Protein AF-A0A964Q368-F1 (afdb_monomer_lite)

Radius of gyration: 20.7 Å; chains: 1; bounding box: 58×36×58 Å

Secondary structure (DSSP, 8-state):
---BTTTBEEEEEEEE---SHHHHS-GGG-SSSS--HHIIIIIGGGSEEEEEEEEEEETTTTEEEEEEEEE-S-TT------S---EEEEEEEEEEEEETTTTEEEEEEEEEEEEPPPEEEEEETTEEEEEEEE--EE--S---SSTTTS--SEEPPPEE-SS-EEEEEEEEEEEETTEEEEEEEEEEEEEEEEES--TTS--BTTPPPEEEEEEEEEEEEEEEEEE----PPP-----

Structure (mmCIF, N/CA/C/O backbone):
data_AF-A0A964Q368-F1
#
_entry.id   AF-A0A964Q368-F1
#
loop_
_atom_site.group_PDB
_atom_site.id
_atom_site.type_symbol
_atom_site.label_atom_id
_atom_site.label_alt_id
_atom_site.label_comp_id
_atom_site.label_asym_id
_atom_site.label_entity_id
_atom_site.label_seq_id
_atom_site.pdbx_PDB_ins_code
_atom_site.Cartn_x
_atom_site.Cartn_y
_atom_site.Cartn_z
_atom_site.occupancy
_atom_site.B_iso_or_equiv
_atom_site.auth_seq_id
_atom_site.auth_comp_id
_atom_site.auth_asym_id
_atom_site.auth_atom_id
_atom_site.pdbx_PDB_model_num
ATOM 1 N N . MET A 1 1 ? -22.019 5.014 -3.614 1.00 69.06 1 MET A N 1
ATOM 2 C CA . MET A 1 1 ? -23.248 4.323 -3.165 1.00 69.06 1 MET A CA 1
ATOM 3 C C . MET A 1 1 ? -23.033 3.802 -1.749 1.00 69.06 1 MET A C 1
ATOM 5 O O . MET A 1 1 ? -21.904 3.440 -1.432 1.00 69.06 1 MET A O 1
ATOM 9 N N . ARG A 1 2 ? -24.053 3.830 -0.888 1.00 68.06 2 ARG A N 1
ATOM 10 C CA . ARG A 1 2 ? -23.999 3.310 0.492 1.00 68.06 2 ARG A CA 1
ATOM 11 C C . ARG A 1 2 ? -25.035 2.190 0.649 1.00 68.06 2 ARG A C 1
ATOM 13 O O . ARG A 1 2 ? -25.939 2.110 -0.179 1.00 68.06 2 ARG A O 1
ATOM 20 N N . ASP A 1 3 ? -24.850 1.353 1.665 1.00 77.50 3 ASP A N 1
ATOM 21 C CA . ASP A 1 3 ? -25.776 0.296 2.096 1.00 77.50 3 ASP A CA 1
ATOM 22 C C . ASP A 1 3 ? -26.074 -0.783 1.042 1.00 77.50 3 ASP A C 1
ATOM 24 O O . ASP A 1 3 ? -27.174 -1.328 0.960 1.00 77.50 3 ASP A O 1
ATOM 28 N N . LEU A 1 4 ? -25.071 -1.124 0.227 1.00 71.44 4 LEU A N 1
ATOM 29 C CA . LEU A 1 4 ? -25.158 -2.272 -0.668 1.00 71.44 4 LEU A CA 1
ATOM 30 C C . LEU A 1 4 ? -25.064 -3.573 0.140 1.00 71.44 4 LEU A C 1
ATOM 32 O O . LEU A 1 4 ? -24.137 -3.714 0.948 1.00 71.44 4 LEU A O 1
ATOM 36 N N . PRO A 1 5 ? -25.943 -4.560 -0.108 1.00 64.44 5 PRO A N 1
ATOM 37 C CA . PRO A 1 5 ? -25.801 -5.865 0.515 1.00 64.44 5 PRO A CA 1
ATOM 38 C C . PRO A 1 5 ? -24.423 -6.433 0.148 1.00 64.44 5 PRO A C 1
ATOM 40 O O . PRO A 1 5 ? -24.014 -6.402 -1.011 1.00 64.44 5 PRO A O 1
ATOM 43 N N . VAL A 1 6 ? -23.684 -6.907 1.155 1.00 72.62 6 VAL A N 1
ATOM 44 C CA . VAL A 1 6 ? -22.320 -7.473 1.056 1.00 72.62 6 VAL A CA 1
ATOM 45 C C . VAL A 1 6 ? -21.196 -6.472 0.738 1.00 72.62 6 VAL A C 1
ATOM 47 O O . VAL A 1 6 ? -20.122 -6.590 1.327 1.00 72.62 6 VAL A O 1
ATOM 50 N N . LEU A 1 7 ? -21.406 -5.480 -0.130 1.00 78.12 7 LEU A N 1
ATOM 51 C CA . LEU A 1 7 ? -20.362 -4.514 -0.514 1.00 78.12 7 LEU A CA 1
ATOM 52 C C . LEU A 1 7 ? -20.295 -3.275 0.390 1.00 78.12 7 LEU A C 1
ATOM 54 O O . LEU A 1 7 ? -19.285 -2.571 0.367 1.00 78.12 7 LEU A O 1
ATOM 58 N N . GLY A 1 8 ? -21.341 -3.007 1.178 1.00 86.94 8 GLY A N 1
ATOM 59 C CA . GLY A 1 8 ? -21.416 -1.868 2.088 1.00 86.94 8 GLY A CA 1
ATOM 60 C C . GLY A 1 8 ? -21.374 -0.539 1.335 1.00 86.94 8 GLY A C 1
ATOM 61 O O . GLY A 1 8 ? -22.363 -0.098 0.747 1.00 86.94 8 GLY A O 1
ATOM 62 N N . VAL A 1 9 ? -20.215 0.115 1.344 1.00 91.50 9 VAL A N 1
ATOM 63 C CA . VAL A 1 9 ? -19.984 1.416 0.712 1.00 91.50 9 VAL A CA 1
ATOM 64 C C . VAL A 1 9 ? -19.107 1.253 -0.520 1.00 91.50 9 VAL A C 1
ATOM 66 O O . VAL A 1 9 ? -17.951 0.858 -0.412 1.00 91.50 9 VAL A O 1
ATOM 69 N N . VAL A 1 10 ? -19.625 1.662 -1.678 1.00 92.25 10 VAL A N 1
ATOM 70 C CA . VAL A 1 10 ? -18.867 1.729 -2.934 1.00 92.25 10 VAL A CA 1
ATOM 71 C C . VAL A 1 10 ? -18.552 3.182 -3.282 1.00 92.25 10 VAL A C 1
ATOM 73 O O . VAL A 1 10 ? -19.440 4.045 -3.291 1.00 92.25 10 VAL A O 1
ATOM 76 N N . ARG A 1 11 ? -17.284 3.456 -3.585 1.00 91.81 11 ARG A N 1
ATOM 77 C CA . ARG A 1 11 ? -16.749 4.761 -3.993 1.00 91.81 11 ARG A CA 1
ATOM 78 C C . ARG A 1 11 ? -16.101 4.626 -5.365 1.00 91.81 11 ARG A C 1
ATOM 80 O O . ARG A 1 11 ? -15.481 3.610 -5.645 1.00 91.81 11 ARG A O 1
ATOM 87 N N . ALA A 1 12 ? -16.241 5.647 -6.200 1.00 92.31 12 ALA A N 1
ATOM 88 C CA . ALA A 1 12 ? -15.620 5.715 -7.518 1.00 92.31 12 ALA A CA 1
ATOM 89 C C . ALA A 1 12 ? -15.108 7.138 -7.772 1.00 92.31 12 ALA A C 1
ATOM 91 O O . ALA A 1 12 ? -15.714 8.094 -7.283 1.00 92.31 12 ALA A O 1
ATOM 92 N N . GLY A 1 13 ? -14.012 7.273 -8.519 1.00 89.94 13 GLY A N 1
ATOM 93 C CA . GLY A 1 13 ? -13.375 8.556 -8.834 1.00 89.94 13 GLY A CA 1
ATOM 94 C C . GLY A 1 13 ? -11.910 8.603 -8.408 1.00 89.94 13 GLY A C 1
ATOM 95 O O . GLY A 1 13 ? -11.250 7.569 -8.359 1.00 89.94 13 GLY A O 1
ATOM 96 N N . HIS A 1 14 ? -11.414 9.795 -8.078 1.00 89.81 14 HIS A N 1
ATOM 97 C CA . HIS A 1 14 ? -10.073 9.977 -7.524 1.00 89.81 14 HIS A CA 1
ATOM 98 C C . HIS A 1 14 ? -10.112 9.780 -6.005 1.00 89.81 14 HIS A C 1
ATOM 100 O O . HIS A 1 14 ? -10.586 10.647 -5.267 1.00 89.81 14 HIS A O 1
ATOM 106 N N . LEU A 1 15 ? -9.683 8.610 -5.535 1.00 89.31 15 LEU A N 1
ATOM 107 C CA . LEU A 1 15 ? -9.751 8.227 -4.126 1.00 89.31 15 LEU A CA 1
ATOM 108 C C . LEU A 1 15 ? -8.391 7.795 -3.590 1.00 89.31 15 LEU A C 1
ATOM 110 O O . LEU A 1 15 ? -7.497 7.369 -4.310 1.00 89.31 15 LEU A O 1
ATOM 114 N N . LYS A 1 16 ? -8.271 7.909 -2.271 1.00 88.50 16 LYS A N 1
ATOM 115 C CA . LYS A 1 16 ? -7.132 7.415 -1.509 1.00 88.50 16 LYS A CA 1
ATOM 116 C C . LYS A 1 16 ? -7.139 5.884 -1.496 1.00 88.50 16 LYS A C 1
ATOM 118 O O . LYS A 1 16 ? -8.163 5.297 -1.135 1.00 88.50 16 LYS A O 1
ATOM 123 N N . GLU A 1 17 ? -6.020 5.252 -1.833 1.00 89.75 17 GLU A N 1
ATOM 124 C CA . GLU A 1 17 ? -5.849 3.800 -1.702 1.00 89.75 17 GLU A CA 1
ATOM 125 C C . GLU A 1 17 ? -5.653 3.455 -0.220 1.00 89.75 17 GLU A C 1
ATOM 127 O O . GLU A 1 17 ? -4.615 3.738 0.363 1.00 89.75 17 GLU A O 1
ATOM 132 N N . LEU A 1 18 ? -6.661 2.900 0.456 1.00 86.38 18 LEU A N 1
ATOM 133 C CA . LEU A 1 18 ? -6.607 2.672 1.911 1.00 86.38 18 LEU A CA 1
ATOM 134 C C . LEU A 1 18 ? -5.883 1.358 2.264 1.00 86.38 18 LEU A C 1
ATOM 136 O O . LEU A 1 18 ? -6.428 0.516 2.985 1.00 86.38 18 LEU A O 1
ATOM 140 N N . PHE A 1 19 ? -4.674 1.184 1.732 1.00 86.56 19 PHE A N 1
ATOM 141 C CA . PHE A 1 19 ? -3.898 -0.053 1.790 1.00 86.56 19 PHE A CA 1
ATOM 142 C C . PHE A 1 19 ? -3.218 -0.284 3.149 1.00 86.56 19 PHE A C 1
ATOM 144 O O . PHE A 1 19 ? -3.247 -1.399 3.676 1.00 86.56 19 PHE A O 1
ATOM 151 N N . THR A 1 20 ? -2.651 0.763 3.748 1.00 87.94 20 THR A N 1
ATOM 152 C CA . THR A 1 20 ? -2.005 0.704 5.070 1.00 87.94 20 THR A CA 1
ATOM 153 C C . THR A 1 20 ? -2.829 1.378 6.157 1.00 87.94 20 THR A C 1
ATOM 155 O O . THR A 1 20 ? -3.740 2.167 5.889 1.00 87.94 20 THR A O 1
ATOM 158 N N . PHE A 1 21 ? -2.502 1.110 7.421 1.00 87.81 21 PHE A N 1
ATOM 159 C CA . PHE A 1 21 ? -3.058 1.869 8.538 1.00 87.81 21 PHE A CA 1
ATOM 160 C C . PHE A 1 21 ? -2.641 3.342 8.467 1.00 87.81 21 PHE A C 1
ATOM 162 O O . PHE A 1 21 ? -3.477 4.236 8.638 1.00 87.81 21 PHE A O 1
ATOM 169 N N . SER A 1 22 ? -1.366 3.607 8.167 1.00 85.62 22 SER A N 1
ATOM 170 C CA . SER A 1 22 ? -0.846 4.976 8.078 1.00 85.62 22 SER A CA 1
ATOM 171 C C . SER A 1 22 ? -1.495 5.796 6.954 1.00 85.62 22 SER A C 1
ATOM 173 O O . SER A 1 22 ? -1.785 6.979 7.145 1.00 85.62 22 SER A O 1
ATOM 175 N N . ASN A 1 23 ? -1.805 5.179 5.812 1.00 87.38 23 ASN A N 1
ATOM 176 C CA . ASN A 1 23 ? -2.528 5.826 4.722 1.00 87.38 23 ASN A CA 1
ATOM 177 C C . ASN A 1 23 ? -4.043 5.818 4.939 1.00 87.38 23 ASN A C 1
ATOM 179 O O . ASN A 1 23 ? -4.724 6.718 4.467 1.00 87.38 23 ASN A O 1
ATOM 183 N N . ALA A 1 24 ? -4.612 4.882 5.693 1.00 87.62 24 ALA A N 1
ATOM 184 C CA . ALA A 1 24 ? -6.033 4.947 6.024 1.00 87.62 24 ALA A CA 1
ATOM 185 C C . ALA A 1 24 ? -6.369 6.017 7.069 1.00 87.62 24 ALA A C 1
ATOM 187 O O . ALA A 1 24 ? -7.484 6.536 7.078 1.00 87.62 24 ALA A O 1
ATOM 188 N N . THR A 1 25 ? -5.400 6.374 7.909 1.00 87.19 25 THR A N 1
ATOM 189 C CA . THR A 1 25 ? -5.544 7.437 8.906 1.00 87.19 25 THR A CA 1
ATOM 190 C C . THR A 1 25 ? -5.661 8.803 8.223 1.00 87.19 25 THR A C 1
ATOM 192 O O . THR A 1 25 ? -5.057 9.059 7.170 1.00 87.19 25 THR A O 1
ATOM 195 N N . ASP A 1 26 ? -6.471 9.694 8.801 1.00 84.19 26 ASP A N 1
ATOM 196 C CA . ASP A 1 26 ? -6.542 11.077 8.338 1.00 84.19 26 ASP A CA 1
ATOM 197 C C . ASP A 1 26 ? -5.179 11.747 8.559 1.00 84.19 26 ASP A C 1
ATOM 199 O O . ASP A 1 26 ? -4.554 11.609 9.609 1.00 84.19 26 ASP A O 1
ATOM 203 N N . SER A 1 27 ? -4.714 12.501 7.566 1.00 83.50 27 SER A N 1
ATOM 204 C CA . SER A 1 27 ? -3.462 13.249 7.669 1.00 83.50 27 SER A CA 1
ATOM 205 C C . SER A 1 27 ? -3.497 14.277 8.807 1.00 83.50 27 SER A C 1
ATOM 207 O O . SER A 1 27 ? -2.444 14.664 9.298 1.00 83.50 27 SER A O 1
ATOM 209 N N . ARG A 1 28 ? -4.690 14.698 9.255 1.00 85.50 28 ARG A N 1
ATOM 210 C CA . ARG A 1 28 ? -4.864 15.598 10.408 1.00 85.50 28 ARG A CA 1
ATOM 211 C C . ARG A 1 28 ? -4.736 14.914 11.770 1.00 85.50 28 ARG A C 1
ATOM 213 O O . ARG A 1 28 ? -4.589 15.608 12.769 1.00 85.50 28 ARG A O 1
ATOM 220 N N . SER A 1 29 ? -4.828 13.586 11.822 1.00 86.06 29 SER A N 1
ATOM 221 C CA . SER A 1 29 ? -4.835 12.809 13.069 1.00 86.06 29 SER A CA 1
ATOM 222 C C . SER A 1 29 ? -3.615 11.898 13.202 1.00 86.06 29 SER A C 1
ATOM 224 O O . SER A 1 29 ? -3.651 10.920 13.948 1.00 86.06 29 SER A O 1
ATOM 226 N N . LEU A 1 30 ? -2.550 12.167 12.446 1.00 85.19 30 LEU A N 1
ATOM 227 C CA . LEU A 1 30 ? -1.298 11.437 12.592 1.00 85.19 30 LEU A CA 1
ATOM 228 C C . LEU A 1 30 ? -0.604 11.862 13.897 1.00 85.19 30 LEU A C 1
ATOM 230 O O . LEU A 1 30 ? -0.536 13.055 14.187 1.00 85.19 30 LEU A O 1
ATOM 234 N N . PRO A 1 31 ? -0.057 10.912 14.679 1.00 83.31 31 PRO A N 1
ATOM 235 C CA . PRO A 1 31 ? 0.680 11.237 15.902 1.00 83.31 31 PRO A CA 1
ATOM 236 C C . PRO A 1 31 ? 2.045 11.886 15.623 1.00 83.31 31 PRO A C 1
ATOM 238 O O . PRO A 1 31 ? 2.642 12.479 16.516 1.00 83.31 31 PRO A O 1
ATOM 241 N N . PHE A 1 32 ? 2.541 11.773 14.390 1.00 85.19 32 PHE A N 1
ATOM 242 C CA . PHE A 1 32 ? 3.796 12.358 13.934 1.00 85.19 32 PHE A CA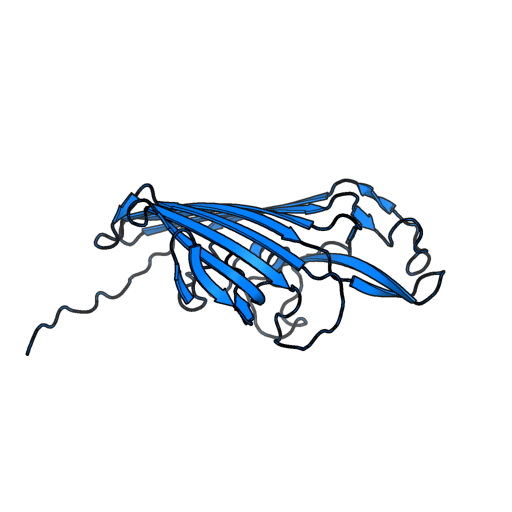 1
ATOM 243 C C . PHE A 1 32 ? 3.527 13.407 12.853 1.00 85.19 32 PHE A C 1
ATOM 245 O O . PHE A 1 32 ? 2.531 13.322 12.135 1.00 85.19 32 PHE A O 1
ATOM 252 N N . PHE A 1 33 ? 4.450 14.360 12.702 1.00 87.38 33 PHE A N 1
ATOM 253 C CA . PHE A 1 33 ? 4.369 15.408 11.676 1.00 87.38 33 PHE A CA 1
ATOM 254 C C . PHE A 1 33 ? 4.417 14.866 10.241 1.00 87.38 33 PHE A C 1
ATOM 256 O O . PHE A 1 33 ? 3.911 15.511 9.330 1.00 87.38 33 PHE A O 1
ATOM 263 N N . GLU A 1 34 ? 4.992 13.680 10.042 1.00 85.38 34 GLU A N 1
ATOM 264 C CA . GLU A 1 34 ? 5.080 13.013 8.747 1.00 85.38 34 GLU A CA 1
ATOM 265 C C . GLU A 1 34 ? 4.640 11.555 8.842 1.00 85.38 34 GLU A C 1
ATOM 267 O O . GLU A 1 34 ? 4.712 10.913 9.894 1.00 85.38 34 GLU A O 1
ATOM 272 N N . ARG A 1 35 ? 4.207 11.013 7.703 1.00 86.62 35 ARG A N 1
ATOM 273 C CA . ARG A 1 35 ? 3.949 9.577 7.568 1.00 86.62 35 ARG A CA 1
ATOM 274 C C . ARG A 1 35 ? 5.249 8.778 7.653 1.00 86.62 35 ARG A C 1
ATOM 276 O O . ARG A 1 35 ? 6.313 9.297 7.323 1.00 86.62 35 ARG A O 1
ATOM 283 N N . PRO A 1 36 ? 5.184 7.508 8.082 1.00 86.81 36 PRO A N 1
ATOM 284 C CA . PRO A 1 36 ? 6.379 6.705 8.304 1.00 86.81 36 PRO A CA 1
ATOM 285 C C . PRO A 1 36 ? 7.195 6.480 7.029 1.00 86.81 36 PRO A C 1
ATOM 287 O O . PRO A 1 36 ? 6.654 6.426 5.934 1.00 86.81 36 PRO A O 1
ATOM 290 N N . LEU A 1 37 ? 8.494 6.216 7.184 1.00 86.44 37 LEU A N 1
ATOM 291 C CA . LEU A 1 37 ? 9.438 5.952 6.083 1.00 86.44 37 LEU A CA 1
ATOM 292 C C . LEU A 1 37 ? 8.973 4.856 5.102 1.00 86.44 37 LEU A C 1
ATOM 294 O O . LEU A 1 37 ? 9.343 4.850 3.931 1.00 86.44 37 LEU A O 1
ATOM 298 N N . ILE A 1 38 ? 8.164 3.908 5.581 1.00 84.62 38 ILE A N 1
ATOM 299 C CA . ILE A 1 38 ? 7.618 2.828 4.756 1.00 84.62 38 ILE A CA 1
ATOM 300 C C . ILE A 1 38 ? 6.573 3.315 3.748 1.00 84.62 38 ILE A C 1
ATOM 302 O O . ILE A 1 38 ? 6.481 2.761 2.656 1.00 84.62 38 ILE A O 1
ATOM 306 N N . PHE A 1 39 ? 5.847 4.381 4.097 1.00 85.62 39 PHE A N 1
ATOM 307 C CA . PHE A 1 39 ? 4.906 5.049 3.210 1.00 85.62 39 PHE A CA 1
ATOM 308 C C . PHE A 1 39 ? 5.650 5.595 1.992 1.00 85.62 39 PHE A C 1
ATOM 310 O O . PHE A 1 39 ? 5.285 5.283 0.868 1.00 85.62 39 PHE A O 1
ATOM 317 N N . ASP A 1 40 ? 6.755 6.313 2.206 1.00 85.06 40 ASP A N 1
ATOM 318 C CA . ASP A 1 40 ? 7.598 6.832 1.122 1.00 85.06 40 ASP A CA 1
ATOM 319 C C . ASP A 1 40 ? 8.117 5.741 0.187 1.00 85.06 40 ASP A C 1
ATOM 321 O O . ASP A 1 40 ? 8.100 5.913 -1.029 1.00 85.06 40 ASP A O 1
ATOM 325 N N . ALA A 1 41 ? 8.568 4.626 0.761 1.00 85.06 41 ALA A N 1
ATOM 326 C CA . ALA A 1 41 ? 9.203 3.572 -0.012 1.00 85.06 41 ALA A CA 1
ATOM 327 C C . ALA A 1 41 ? 8.230 2.812 -0.910 1.00 85.06 41 ALA A C 1
ATOM 329 O O . ALA A 1 41 ? 8.632 2.411 -1.997 1.00 85.06 41 ALA A O 1
ATOM 330 N N . ILE A 1 42 ? 6.998 2.571 -0.456 1.00 84.75 42 ILE A N 1
ATOM 331 C CA . ILE A 1 42 ? 6.104 1.590 -1.089 1.00 84.75 42 ILE A CA 1
ATOM 332 C C . ILE A 1 42 ? 4.767 2.198 -1.535 1.00 84.75 42 ILE A C 1
ATOM 334 O O . ILE A 1 42 ? 4.195 1.722 -2.507 1.00 84.75 42 ILE A O 1
ATOM 338 N N . GLU A 1 43 ? 4.258 3.231 -0.862 1.00 81.62 43 GLU A N 1
ATOM 339 C CA . GLU A 1 43 ? 2.854 3.653 -0.999 1.00 81.62 43 GLU A CA 1
ATOM 340 C C . GLU A 1 43 ? 2.674 5.098 -1.486 1.00 81.62 43 GLU A C 1
ATOM 342 O O . GLU A 1 43 ? 1.655 5.430 -2.084 1.00 81.62 43 GLU A O 1
ATOM 347 N N . ASP A 1 44 ? 3.650 5.980 -1.262 1.00 80.12 44 ASP A N 1
ATOM 348 C CA . ASP A 1 44 ? 3.517 7.419 -1.507 1.00 80.12 44 ASP A CA 1
ATOM 349 C C . ASP A 1 44 ? 3.139 7.716 -2.966 1.00 80.12 44 ASP A C 1
ATOM 351 O O . ASP A 1 44 ? 2.249 8.537 -3.212 1.00 80.12 44 ASP A O 1
ATOM 355 N N . ALA A 1 45 ? 3.745 7.006 -3.925 1.00 74.75 45 ALA A N 1
ATOM 356 C CA . ALA A 1 45 ? 3.471 7.145 -5.357 1.00 74.75 45 ALA A CA 1
ATOM 357 C C . ALA A 1 45 ? 1.991 6.920 -5.723 1.00 74.75 45 ALA A C 1
ATOM 359 O O . ALA A 1 45 ? 1.468 7.632 -6.580 1.00 74.75 45 ALA A O 1
ATOM 360 N N . ASP A 1 46 ? 1.311 6.026 -5.007 1.00 76.38 46 ASP A N 1
ATOM 361 C CA . ASP A 1 46 ? -0.044 5.557 -5.315 1.00 76.38 46 ASP A CA 1
ATOM 362 C C . ASP A 1 46 ? -1.055 5.901 -4.212 1.00 76.38 46 ASP A C 1
ATOM 364 O O . ASP A 1 46 ? -2.159 5.373 -4.143 1.00 76.38 46 ASP A O 1
ATOM 368 N N . SER A 1 47 ? -0.699 6.833 -3.329 1.00 79.94 47 SER A N 1
ATOM 369 C CA . SER A 1 47 ? -1.558 7.223 -2.208 1.00 79.94 47 SER A CA 1
ATOM 370 C C . SER A 1 47 ? -2.939 7.737 -2.632 1.00 79.94 47 SER A C 1
ATOM 372 O O . SER A 1 47 ? -3.887 7.619 -1.854 1.00 79.94 47 SER A O 1
ATOM 374 N N . PHE A 1 48 ? -3.059 8.272 -3.851 1.00 85.12 48 PHE A N 1
ATOM 375 C CA . PHE A 1 48 ? -4.315 8.664 -4.482 1.00 85.12 48 PHE A CA 1
ATOM 376 C C . PHE A 1 48 ? -4.351 8.191 -5.930 1.00 85.12 48 PHE A C 1
ATOM 378 O O . PHE A 1 48 ? -3.475 8.544 -6.723 1.00 85.12 48 PHE A O 1
ATOM 385 N N . SER A 1 49 ? -5.408 7.462 -6.271 1.00 88.38 49 SER A N 1
ATOM 386 C CA . SER A 1 49 ? -5.582 6.872 -7.588 1.00 88.38 49 SER A CA 1
ATOM 387 C C . SER A 1 49 ? -7.024 6.961 -8.068 1.00 88.38 49 SER A C 1
ATOM 389 O O . SER A 1 49 ? -7.982 6.959 -7.290 1.00 88.38 49 SER A O 1
ATOM 391 N N . ASN A 1 50 ? -7.191 7.032 -9.384 1.00 89.75 50 ASN A N 1
ATOM 392 C CA . ASN A 1 50 ? -8.495 6.919 -10.017 1.00 89.75 50 ASN A CA 1
ATOM 393 C C . ASN A 1 50 ? -8.946 5.463 -9.993 1.00 89.75 50 ASN A C 1
ATOM 395 O O . ASN A 1 50 ? -8.266 4.602 -10.539 1.00 89.75 50 ASN A O 1
ATOM 399 N N . GLY A 1 51 ? -10.088 5.166 -9.390 1.00 90.31 51 GLY A N 1
ATOM 400 C CA . GLY A 1 51 ? -10.531 3.786 -9.270 1.00 90.31 51 GLY A CA 1
ATOM 401 C C . GLY A 1 51 ? -11.916 3.632 -8.684 1.00 90.31 51 GLY A C 1
ATOM 402 O O . GLY A 1 51 ? -12.688 4.588 -8.577 1.00 90.31 51 GLY A O 1
ATOM 403 N N . ILE A 1 52 ? -12.215 2.393 -8.314 1.00 92.69 52 ILE A N 1
ATOM 404 C CA . ILE A 1 52 ? -13.433 1.998 -7.620 1.00 92.69 52 ILE A CA 1
ATOM 405 C C . ILE A 1 52 ? -13.015 1.197 -6.394 1.00 92.69 52 ILE A C 1
ATOM 407 O O . ILE A 1 52 ? -12.204 0.278 -6.495 1.00 92.69 52 ILE A O 1
ATOM 411 N N . SER A 1 53 ? -13.581 1.525 -5.239 1.00 94.12 53 SER A N 1
ATOM 412 C CA . SER A 1 53 ? -13.379 0.766 -4.011 1.00 94.12 53 SER A CA 1
ATOM 413 C C . SER A 1 53 ? -14.696 0.420 -3.342 1.00 94.12 53 SER A C 1
ATOM 415 O O . SER A 1 53 ? -15.671 1.167 -3.418 1.00 94.12 53 SER A O 1
ATOM 417 N N . ALA A 1 54 ? -14.715 -0.737 -2.695 1.00 94.38 54 ALA A N 1
ATOM 418 C CA . ALA A 1 54 ? -15.797 -1.223 -1.864 1.00 94.38 54 ALA A CA 1
ATOM 419 C C . ALA A 1 54 ? -15.269 -1.421 -0.443 1.00 94.38 54 ALA A C 1
ATOM 421 O O . ALA A 1 54 ? -14.146 -1.883 -0.235 1.00 94.38 54 ALA A O 1
ATOM 422 N N . THR A 1 55 ? -16.063 -1.053 0.553 1.00 93.50 55 THR A N 1
ATOM 423 C CA . THR A 1 55 ? -15.722 -1.254 1.959 1.00 93.50 55 THR A CA 1
ATOM 424 C C . THR A 1 55 ? -16.952 -1.693 2.716 1.00 93.50 55 THR A C 1
ATOM 426 O O . THR A 1 55 ? -17.986 -1.029 2.642 1.00 93.50 55 THR A O 1
ATOM 429 N N . ASN A 1 56 ? -16.824 -2.758 3.498 1.00 93.50 56 ASN A N 1
ATOM 430 C CA . ASN A 1 56 ? -17.901 -3.226 4.351 1.00 93.50 56 ASN A CA 1
ATOM 431 C C . ASN A 1 56 ? -17.412 -3.543 5.766 1.00 93.50 56 ASN A C 1
ATOM 433 O O . ASN A 1 56 ? -16.223 -3.770 6.003 1.00 93.50 56 ASN A O 1
ATOM 437 N N . GLN A 1 57 ? -18.351 -3.525 6.705 1.00 92.06 57 GLN A N 1
ATOM 438 C CA . GLN A 1 57 ? -18.151 -3.886 8.098 1.00 92.06 57 GLN A CA 1
ATOM 439 C C . GLN A 1 57 ? -19.058 -5.070 8.439 1.00 92.06 57 GLN A C 1
ATOM 441 O O . GLN A 1 57 ? -20.217 -5.116 8.038 1.00 92.06 57 GLN A O 1
ATOM 446 N N . PHE A 1 58 ? -18.515 -6.038 9.167 1.00 90.75 58 PHE A N 1
ATOM 447 C CA . PHE A 1 58 ? -19.195 -7.261 9.575 1.00 90.75 58 PHE A CA 1
ATOM 448 C C . PHE A 1 58 ? -19.031 -7.472 11.083 1.00 90.75 58 PHE A C 1
ATOM 450 O O . PHE A 1 58 ? -18.115 -6.917 11.698 1.00 90.75 58 PHE A O 1
ATOM 457 N N . PHE A 1 59 ? -19.894 -8.317 11.656 1.00 91.25 59 PHE A N 1
ATOM 458 C CA . PHE A 1 59 ? -19.849 -8.726 13.066 1.00 91.25 59 PHE A CA 1
ATOM 459 C C . PHE A 1 59 ? -19.845 -7.531 14.030 1.00 91.25 59 PHE A C 1
ATOM 461 O O . PHE A 1 59 ? -18.923 -7.386 14.830 1.00 91.25 59 PHE A O 1
ATOM 468 N N . ASP A 1 60 ? -20.832 -6.641 13.905 1.00 88.06 60 ASP A N 1
ATOM 469 C CA . ASP A 1 60 ? -20.956 -5.434 14.735 1.00 88.06 60 ASP A CA 1
ATOM 470 C C . ASP A 1 60 ? -19.678 -4.580 14.731 1.00 88.06 60 ASP A C 1
ATOM 472 O O . ASP A 1 60 ? -19.122 -4.217 15.767 1.00 88.06 60 ASP A O 1
ATOM 476 N N . ASN A 1 61 ? -19.184 -4.288 13.525 1.00 87.75 61 ASN A N 1
ATOM 477 C CA . ASN A 1 61 ? -17.989 -3.478 13.260 1.00 87.75 61 ASN A CA 1
ATOM 478 C C . ASN A 1 61 ? -16.668 -4.092 13.748 1.00 87.75 61 ASN A C 1
ATOM 480 O O . ASN A 1 61 ? -15.638 -3.416 13.766 1.00 87.75 61 ASN A O 1
ATOM 484 N N . ARG A 1 62 ? -16.657 -5.384 14.095 1.00 92.94 62 ARG A N 1
ATOM 485 C CA . ARG A 1 62 ? -15.429 -6.085 14.492 1.00 92.94 62 ARG A CA 1
ATOM 486 C C . ARG A 1 62 ? -14.566 -6.496 13.316 1.00 92.94 62 ARG A C 1
ATOM 488 O O . ARG A 1 62 ? -13.377 -6.719 13.503 1.00 92.94 62 ARG A O 1
ATOM 495 N N . LEU A 1 63 ? -15.125 -6.607 12.118 1.00 94.12 63 LEU A N 1
ATOM 496 C CA . LEU A 1 63 ? -14.359 -6.916 10.918 1.00 94.12 63 LEU A CA 1
ATOM 497 C C . LEU A 1 63 ? -14.625 -5.864 9.850 1.00 94.12 63 LEU A C 1
ATOM 499 O O . LEU A 1 63 ? -15.769 -5.634 9.480 1.00 94.12 63 LEU A O 1
ATOM 503 N N . ASN A 1 64 ? -13.571 -5.252 9.331 1.00 94.00 64 ASN A N 1
ATOM 504 C CA . ASN A 1 64 ? -13.629 -4.353 8.190 1.00 94.00 64 ASN A CA 1
ATOM 505 C C . ASN A 1 64 ? -12.929 -5.011 7.003 1.00 94.00 64 ASN A C 1
ATOM 507 O O . ASN A 1 64 ? -11.808 -5.499 7.143 1.00 94.00 64 ASN A O 1
ATOM 511 N N . LEU A 1 65 ? -13.590 -5.015 5.851 1.00 94.38 65 LEU A N 1
ATOM 512 C CA . LEU A 1 65 ? -13.018 -5.462 4.590 1.00 94.38 65 LEU A CA 1
ATOM 513 C C . LEU A 1 65 ? -13.040 -4.307 3.600 1.00 94.38 65 LEU A C 1
ATOM 515 O O . LEU A 1 65 ? -14.059 -3.634 3.445 1.00 94.38 65 LEU A O 1
ATOM 519 N N . LEU A 1 66 ? -11.936 -4.136 2.889 1.00 94.44 66 LEU A N 1
ATOM 520 C CA . LEU A 1 66 ? -11.791 -3.209 1.787 1.00 94.44 66 LEU A CA 1
ATOM 521 C C . LEU A 1 66 ? -11.232 -3.937 0.574 1.00 94.44 66 LEU A C 1
ATOM 523 O O . LEU A 1 66 ? -10.250 -4.669 0.679 1.00 94.44 66 LEU A O 1
ATOM 527 N N . LEU A 1 67 ? -11.849 -3.684 -0.573 1.00 95.38 67 LEU A N 1
ATOM 528 C CA . LEU A 1 67 ? -11.391 -4.118 -1.885 1.00 95.38 67 LEU A CA 1
ATOM 529 C C . LEU A 1 67 ? -11.347 -2.897 -2.798 1.00 95.38 67 LEU A C 1
ATOM 531 O O . LEU A 1 67 ? -12.242 -2.051 -2.741 1.00 95.38 67 LEU A O 1
ATOM 535 N N . GLY A 1 68 ? -10.335 -2.790 -3.647 1.00 94.25 68 GLY A N 1
ATOM 536 C CA . GLY A 1 68 ? -10.224 -1.676 -4.577 1.00 94.25 68 GLY A CA 1
ATOM 537 C C . GLY A 1 68 ? -9.500 -2.047 -5.855 1.00 94.25 68 GLY A C 1
ATOM 538 O O . GLY A 1 68 ? -8.526 -2.790 -5.835 1.00 94.25 68 GLY A O 1
ATOM 539 N N . PHE A 1 69 ? -9.993 -1.510 -6.964 1.00 94.19 69 PHE A N 1
ATOM 540 C CA . PHE A 1 69 ? -9.353 -1.578 -8.268 1.00 94.19 69 PHE A CA 1
ATOM 541 C C . PHE A 1 69 ? -9.031 -0.162 -8.717 1.00 94.19 69 PHE A C 1
ATOM 543 O O . PHE A 1 69 ? -9.922 0.689 -8.810 1.00 94.19 69 PHE A O 1
ATOM 550 N N . TYR A 1 70 ? -7.759 0.084 -8.996 1.00 91.25 70 TYR A N 1
ATOM 551 C CA . TYR A 1 70 ? -7.232 1.419 -9.218 1.00 91.25 70 TYR A CA 1
ATOM 552 C C . TYR A 1 70 ? -6.400 1.490 -10.485 1.00 91.25 70 TYR A C 1
ATOM 554 O O . TYR A 1 70 ? -5.757 0.524 -10.890 1.00 91.25 70 TYR A O 1
ATOM 562 N N . ARG A 1 71 ? -6.389 2.680 -11.077 1.00 88.31 71 ARG A N 1
ATOM 563 C CA . ARG A 1 71 ? -5.418 3.123 -12.062 1.00 88.31 71 ARG A CA 1
ATOM 564 C C . ARG A 1 71 ? -4.368 3.987 -11.362 1.00 88.31 71 ARG A C 1
ATOM 566 O O . ARG A 1 71 ? -4.646 5.135 -10.993 1.00 88.31 71 ARG A O 1
ATOM 573 N N . THR A 1 72 ? -3.183 3.416 -11.179 1.00 79.19 72 THR A N 1
ATOM 574 C CA . THR A 1 72 ? -2.072 3.997 -10.412 1.00 79.19 72 THR A CA 1
ATOM 575 C C . THR A 1 72 ? -1.359 5.123 -11.165 1.00 79.19 72 THR A C 1
ATOM 577 O O . THR A 1 72 ? -1.593 5.352 -12.356 1.00 79.19 72 THR A O 1
ATOM 580 N N . GLY A 1 73 ? -0.510 5.884 -10.467 1.00 70.56 73 GLY A N 1
ATOM 581 C CA . GLY A 1 73 ? 0.218 7.014 -11.060 1.00 70.56 73 GLY A CA 1
ATOM 582 C C . GLY A 1 73 ? -0.652 8.224 -11.427 1.00 70.56 73 GLY A C 1
ATOM 583 O O . GLY A 1 73 ? -0.232 9.059 -12.221 1.00 70.56 73 GLY A O 1
ATOM 584 N N . THR A 1 74 ? -1.854 8.340 -10.853 1.00 57.56 74 THR A N 1
ATOM 585 C CA . THR A 1 74 ? -2.760 9.491 -11.048 1.00 57.56 74 THR A CA 1
ATOM 586 C C . THR A 1 74 ? -2.737 10.476 -9.873 1.00 57.56 74 THR A C 1
ATOM 588 O O . THR A 1 74 ? -3.571 11.376 -9.798 1.00 57.56 74 THR A O 1
ATOM 591 N N . ARG A 1 75 ? -1.751 10.351 -8.971 1.00 59.47 75 ARG A N 1
ATOM 592 C CA . ARG A 1 75 ? -1.635 11.092 -7.701 1.00 59.47 75 ARG A CA 1
ATOM 593 C C . ARG A 1 75 ? -1.778 12.612 -7.812 1.00 59.47 75 ARG A C 1
ATOM 595 O O . ARG A 1 75 ? -2.323 13.236 -6.911 1.00 59.47 75 ARG A O 1
ATOM 602 N N . THR A 1 76 ? -1.253 13.229 -8.867 1.00 57.19 76 THR A N 1
ATOM 603 C CA . THR A 1 76 ? -1.294 14.692 -9.053 1.00 57.19 76 THR A CA 1
ATOM 604 C C . THR A 1 76 ? -2.595 15.181 -9.693 1.00 57.19 76 THR A C 1
ATOM 606 O O . THR A 1 76 ? -2.708 16.362 -10.008 1.00 57.19 76 THR A O 1
ATOM 609 N N . GLY A 1 77 ? -3.566 14.292 -9.934 1.00 48.81 77 GLY A N 1
ATOM 610 C CA . GLY A 1 77 ? -4.761 14.604 -10.717 1.00 48.81 77 GLY A CA 1
ATOM 611 C C . GLY A 1 77 ? -4.462 14.887 -12.195 1.00 48.81 77 GLY A C 1
ATOM 612 O O . GLY A 1 77 ? -5.349 15.324 -12.923 1.00 48.81 77 GLY A O 1
ATOM 613 N N . ALA A 1 78 ? -3.223 14.655 -12.645 1.00 49.75 78 ALA A N 1
ATOM 614 C CA . ALA A 1 78 ? -2.832 14.818 -14.036 1.00 49.75 78 ALA A CA 1
ATOM 615 C C . ALA A 1 78 ? -3.446 13.705 -14.901 1.00 49.75 78 ALA A C 1
ATOM 617 O O . ALA A 1 78 ? -3.446 12.528 -14.529 1.00 49.75 78 ALA A O 1
ATOM 618 N N . PHE A 1 79 ? -3.965 14.088 -16.068 1.00 47.53 79 PHE A N 1
ATOM 619 C CA . PHE A 1 79 ? -4.465 13.154 -17.070 1.00 47.53 79 PHE A CA 1
ATOM 620 C C . PHE A 1 79 ? -3.284 12.480 -17.769 1.00 47.53 79 PHE A C 1
ATOM 622 O O . PHE A 1 79 ? -2.695 13.038 -18.689 1.00 47.53 79 PHE A O 1
ATOM 629 N N . ASP A 1 80 ? -2.945 11.275 -17.325 1.00 53.56 80 ASP A N 1
ATOM 630 C CA . ASP A 1 80 ? -2.060 10.378 -18.061 1.00 53.56 80 ASP A CA 1
ATOM 631 C C . ASP A 1 80 ? -2.913 9.410 -18.902 1.00 53.56 80 ASP A C 1
ATOM 633 O O . ASP A 1 80 ? -3.869 8.798 -18.412 1.00 53.56 80 ASP A O 1
ATOM 637 N N . VAL A 1 81 ? -2.602 9.282 -20.191 1.00 53.38 81 VAL A N 1
ATOM 638 C CA . VAL A 1 81 ? -3.276 8.377 -21.143 1.00 53.38 81 VAL A CA 1
ATOM 639 C C . VAL A 1 81 ? -2.472 7.094 -21.399 1.00 53.38 81 VAL A C 1
ATOM 641 O O . VAL A 1 81 ? -2.862 6.285 -22.235 1.00 53.38 81 VAL A O 1
ATOM 644 N N . GLY A 1 82 ? -1.396 6.857 -20.639 1.00 52.62 82 GLY A N 1
ATOM 645 C CA . GLY A 1 82 ? -0.589 5.640 -20.720 1.00 52.62 82 GLY A CA 1
ATOM 646 C C . GLY A 1 82 ? -1.324 4.362 -20.288 1.00 52.62 82 GLY A C 1
ATOM 647 O O . GLY A 1 82 ? -2.114 4.362 -19.336 1.00 52.62 82 GLY A O 1
ATOM 648 N N . ASN A 1 83 ? -1.042 3.265 -20.995 1.00 54.81 83 ASN A N 1
ATOM 649 C CA . ASN A 1 83 ? -1.536 1.920 -20.695 1.00 54.81 83 ASN A CA 1
ATOM 650 C C . ASN A 1 83 ? -0.646 1.242 -19.625 1.00 54.81 83 ASN A C 1
ATOM 652 O O . ASN A 1 83 ? 0.535 1.563 -19.517 1.00 54.81 83 ASN A O 1
ATOM 656 N N . GLY A 1 84 ? -1.188 0.298 -18.847 1.00 60.72 84 GLY A N 1
ATOM 657 C CA . GLY A 1 84 ? -0.374 -0.556 -17.961 1.00 60.72 84 GLY A CA 1
ATOM 658 C C . GLY A 1 84 ? -0.092 -0.036 -16.544 1.00 60.72 84 GLY A C 1
ATOM 659 O O . GLY A 1 84 ? 0.920 -0.410 -15.958 1.00 60.72 84 GLY A O 1
ATOM 660 N N . ARG A 1 85 ? -0.977 0.779 -15.957 1.00 79.75 85 ARG A N 1
ATOM 661 C CA . ARG A 1 85 ? -0.902 1.201 -14.542 1.00 79.75 85 ARG A CA 1
ATOM 662 C C . ARG A 1 85 ? -2.170 0.815 -13.794 1.00 79.75 85 ARG A C 1
ATOM 664 O O . ARG A 1 85 ? -3.116 1.595 -13.746 1.00 79.75 85 ARG A O 1
ATOM 671 N N . TYR A 1 86 ? -2.202 -0.395 -13.251 1.00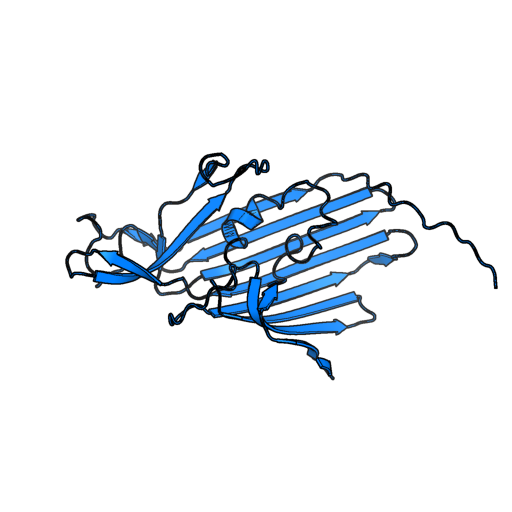 88.31 86 TYR A N 1
ATOM 672 C CA . TYR A 1 86 ? -3.342 -0.934 -12.522 1.00 88.31 86 TYR A CA 1
ATOM 673 C C . TYR A 1 86 ? -2.902 -1.531 -11.193 1.00 88.31 86 TYR A C 1
ATOM 675 O O . TYR A 1 86 ? -1.842 -2.149 -11.105 1.00 88.31 86 TYR A O 1
ATOM 683 N N . ALA A 1 87 ? -3.749 -1.386 -10.183 1.00 91.62 87 ALA A N 1
ATOM 684 C CA . ALA A 1 87 ? -3.598 -2.038 -8.895 1.00 91.62 87 ALA A CA 1
ATOM 685 C C . ALA A 1 87 ? -4.910 -2.696 -8.477 1.00 91.62 87 ALA A C 1
ATOM 687 O O . ALA A 1 87 ? -5.995 -2.142 -8.673 1.00 91.62 87 ALA A O 1
ATOM 688 N N . PHE A 1 88 ? -4.791 -3.875 -7.878 1.00 93.94 88 PHE A N 1
ATOM 689 C CA . PHE A 1 88 ? -5.852 -4.479 -7.091 1.00 93.94 88 PHE A CA 1
ATOM 690 C C . PHE A 1 88 ? -5.395 -4.555 -5.643 1.00 93.94 88 PHE A C 1
ATOM 692 O O . PHE A 1 88 ? -4.417 -5.239 -5.336 1.00 93.94 88 PHE A O 1
ATOM 699 N N . ASP A 1 89 ? -6.121 -3.865 -4.771 1.00 94.81 89 ASP A N 1
ATOM 700 C CA . ASP A 1 89 ? -5.844 -3.804 -3.347 1.00 94.81 89 ASP A CA 1
ATOM 701 C C . ASP A 1 89 ? -6.927 -4.520 -2.558 1.00 94.81 89 ASP A C 1
ATOM 703 O O . ASP A 1 89 ? -8.128 -4.379 -2.803 1.00 94.81 89 ASP A O 1
ATOM 707 N N . GLN A 1 90 ? -6.480 -5.208 -1.522 1.00 95.31 90 GLN A N 1
ATOM 708 C CA . GLN A 1 90 ? -7.326 -5.801 -0.509 1.00 95.31 90 GLN A CA 1
ATOM 709 C C . GLN A 1 90 ? -6.773 -5.476 0.873 1.00 95.31 90 GLN A C 1
ATOM 711 O O . GLN A 1 90 ? -5.563 -5.519 1.113 1.00 95.31 90 GLN A O 1
ATOM 716 N N . ARG A 1 91 ? -7.669 -5.177 1.807 1.00 94.75 91 ARG A N 1
ATOM 717 C CA . ARG A 1 91 ? -7.326 -4.971 3.209 1.00 94.75 91 ARG A CA 1
ATOM 718 C C . ARG A 1 91 ? -8.419 -5.522 4.098 1.00 94.75 91 ARG A C 1
ATOM 720 O O . ARG A 1 91 ? -9.600 -5.294 3.867 1.00 94.75 91 ARG A O 1
ATOM 727 N N . ILE A 1 92 ? -8.001 -6.208 5.147 1.00 95.50 92 ILE A N 1
ATOM 728 C CA . ILE A 1 92 ? -8.866 -6.708 6.202 1.00 95.50 92 ILE A CA 1
ATOM 729 C C . ILE A 1 92 ? -8.367 -6.165 7.537 1.00 95.50 92 ILE A C 1
ATOM 731 O O . ILE A 1 92 ? -7.162 -6.088 7.773 1.00 95.50 92 ILE A O 1
ATOM 735 N N . CYS A 1 93 ? -9.279 -5.734 8.399 1.00 95.81 93 CYS A N 1
ATOM 736 C CA . CYS A 1 93 ? -8.971 -5.287 9.752 1.00 95.81 93 CYS A CA 1
ATOM 737 C C . CYS A 1 93 ? -9.924 -5.951 10.736 1.00 95.81 93 CYS A C 1
ATOM 739 O O . CYS A 1 93 ? -11.137 -5.883 10.561 1.00 95.81 93 CYS A O 1
ATOM 741 N N . TYR A 1 94 ? -9.376 -6.572 11.772 1.00 96.44 94 TYR A N 1
ATOM 742 C CA . TYR A 1 94 ? -10.121 -7.263 12.811 1.00 96.44 94 TYR A CA 1
ATOM 743 C C . TYR A 1 94 ? -9.917 -6.582 14.164 1.00 96.44 94 TYR A C 1
ATOM 745 O O . TYR A 1 94 ? -8.782 -6.347 14.575 1.00 96.44 94 TYR A O 1
ATOM 753 N N . PHE A 1 95 ? -11.017 -6.298 14.856 1.00 95.81 95 PHE A N 1
ATOM 754 C CA . PHE A 1 95 ? -11.073 -5.628 16.148 1.00 95.81 95 PHE A CA 1
ATOM 755 C C . PHE A 1 95 ? -11.517 -6.617 17.238 1.00 95.81 95 PHE A C 1
ATOM 757 O O . PHE A 1 95 ? -12.714 -6.728 17.533 1.00 95.81 95 PHE A O 1
ATOM 764 N N . PRO A 1 96 ? -10.583 -7.365 17.859 1.00 93.44 96 PRO A N 1
ATOM 765 C CA . PRO A 1 96 ? -10.926 -8.263 18.963 1.00 93.44 96 PRO A CA 1
ATOM 766 C C . PRO A 1 96 ? -11.464 -7.496 20.178 1.00 93.44 96 PRO A C 1
ATOM 768 O O . PRO A 1 96 ? -12.379 -7.961 20.860 1.00 93.44 96 PRO A O 1
ATOM 771 N N . LEU A 1 97 ? -10.928 -6.297 20.414 1.00 92.81 97 LEU A N 1
ATOM 772 C CA . LEU A 1 97 ? -11.358 -5.376 21.455 1.00 92.81 97 LEU A CA 1
ATOM 773 C C . LEU A 1 97 ? -11.795 -4.070 20.794 1.00 92.81 97 LEU A C 1
ATOM 775 O O . LEU A 1 97 ? -11.002 -3.435 20.100 1.00 92.81 97 LEU A O 1
ATOM 779 N N . LEU A 1 98 ? -13.043 -3.674 21.023 1.00 93.06 98 LEU A N 1
ATOM 780 C CA . LEU A 1 98 ? -13.603 -2.432 20.506 1.00 93.06 98 LEU A CA 1
ATOM 781 C C . LEU A 1 98 ? -14.509 -1.805 21.566 1.00 93.06 98 LEU A C 1
ATOM 783 O O . LEU A 1 98 ? -15.691 -2.118 21.650 1.00 93.06 98 LEU A O 1
ATOM 787 N N . ASP A 1 99 ? -13.927 -0.936 22.381 1.00 92.44 99 ASP A N 1
ATOM 788 C CA . ASP A 1 99 ? -14.616 -0.093 23.353 1.00 92.44 99 ASP A CA 1
ATOM 789 C C . ASP A 1 99 ? -14.132 1.346 23.136 1.00 92.44 99 ASP A C 1
ATOM 791 O O . ASP A 1 99 ? -13.058 1.766 23.582 1.00 92.44 99 ASP A O 1
ATOM 795 N N . GLN A 1 100 ? -14.902 2.083 22.338 1.00 85.75 100 GLN A N 1
ATOM 796 C CA . GLN A 1 100 ? -14.565 3.453 21.958 1.00 85.75 100 GLN A CA 1
ATOM 797 C C . GLN A 1 100 ? -14.753 4.424 23.130 1.00 85.75 100 GLN A C 1
ATOM 799 O O . GLN A 1 100 ? -13.941 5.338 23.283 1.00 85.75 100 GLN A O 1
ATOM 804 N N . ASP A 1 101 ? -15.752 4.185 23.985 1.00 89.88 101 ASP A N 1
ATOM 805 C CA . ASP A 1 101 ? -16.113 5.068 25.098 1.00 89.88 101 ASP A CA 1
ATOM 806 C C . ASP A 1 101 ? -15.004 5.140 26.152 1.00 89.88 101 ASP A C 1
ATOM 808 O O . ASP A 1 101 ? -14.685 6.217 26.661 1.00 89.88 101 ASP A O 1
ATOM 812 N N . ASN A 1 102 ? -14.352 4.008 26.435 1.00 90.75 102 ASN A N 1
ATOM 813 C CA . ASN A 1 102 ? -13.230 3.955 27.373 1.00 90.75 102 ASN A CA 1
ATOM 814 C C . ASN A 1 102 ? -11.855 4.079 26.702 1.00 90.75 102 ASN A C 1
ATOM 816 O O . ASN A 1 102 ? -10.838 3.920 27.383 1.00 90.75 102 ASN A O 1
ATOM 820 N N . GLN A 1 103 ? -11.800 4.350 25.390 1.00 89.75 103 GLN A N 1
ATOM 821 C CA . GLN A 1 103 ? -10.559 4.378 24.601 1.00 89.75 103 GLN A CA 1
ATOM 822 C C . GLN A 1 103 ? -9.757 3.070 24.731 1.00 89.75 103 GLN A C 1
ATOM 824 O O . GLN A 1 103 ? -8.537 3.070 24.911 1.00 89.75 103 GLN A O 1
ATOM 829 N N . ARG A 1 104 ? -10.457 1.934 24.685 1.00 94.31 104 ARG A N 1
ATOM 830 C CA . ARG A 1 104 ? -9.886 0.590 24.792 1.00 94.31 104 ARG A CA 1
ATOM 831 C C . ARG A 1 104 ? -10.189 -0.169 23.519 1.00 94.31 104 ARG A C 1
ATOM 833 O O . ARG A 1 104 ? -11.265 -0.731 23.346 1.00 94.31 104 ARG A O 1
ATOM 840 N N . TRP A 1 105 ? -9.236 -0.187 22.605 1.00 94.50 105 TRP A N 1
ATOM 841 C CA . TRP A 1 105 ? -9.417 -0.876 21.336 1.00 94.50 105 TRP A CA 1
ATOM 842 C C . TRP A 1 105 ? -8.122 -1.514 20.875 1.00 94.50 105 TRP A C 1
ATOM 844 O O . TRP A 1 105 ? -7.028 -1.088 21.235 1.00 94.50 105 TRP A O 1
ATOM 854 N N . MET A 1 106 ? -8.255 -2.555 20.070 1.00 95.12 106 MET A N 1
ATOM 855 C CA . MET A 1 106 ? -7.144 -3.204 19.400 1.00 95.12 106 MET A CA 1
ATOM 856 C C . MET A 1 106 ? -7.598 -3.590 18.005 1.00 95.12 106 MET A C 1
ATOM 858 O O . MET A 1 106 ? -8.720 -4.058 17.832 1.00 95.12 106 MET A O 1
ATOM 862 N N . VAL A 1 107 ? -6.728 -3.401 17.023 1.00 95.12 107 VAL A N 1
ATOM 863 C CA . VAL A 1 107 ? -6.957 -3.773 15.634 1.00 95.12 107 VAL A CA 1
ATOM 864 C C . VAL A 1 107 ? -5.750 -4.517 15.091 1.00 95.12 107 VAL A C 1
ATOM 866 O O . VAL A 1 107 ? -4.606 -4.100 15.270 1.00 95.12 107 VAL A O 1
ATOM 869 N N . PHE A 1 108 ? -6.030 -5.609 14.396 1.00 96.25 108 PHE A N 1
ATOM 870 C CA . PHE A 1 108 ? -5.077 -6.321 13.562 1.00 96.25 108 PHE A CA 1
ATOM 871 C C . PHE A 1 108 ? -5.463 -6.118 12.107 1.00 96.25 108 PHE A C 1
ATOM 873 O O . PHE A 1 108 ? -6.588 -6.421 11.715 1.00 96.25 108 PHE A O 1
ATOM 880 N N . GLY A 1 109 ? -4.546 -5.589 11.312 1.00 95.75 109 GLY A N 1
ATOM 881 C CA . GLY A 1 109 ? -4.709 -5.391 9.884 1.00 95.75 109 GLY A CA 1
ATOM 882 C C . GLY A 1 109 ? -3.837 -6.347 9.088 1.00 95.75 109 GLY A C 1
ATOM 883 O O . GLY A 1 109 ? -2.692 -6.616 9.449 1.00 95.75 109 GLY A O 1
ATOM 884 N N . ALA A 1 110 ? -4.367 -6.819 7.969 1.00 96.25 110 ALA A N 1
ATOM 885 C CA . ALA A 1 110 ? -3.584 -7.431 6.911 1.00 96.25 110 ALA A CA 1
ATOM 886 C C . ALA A 1 110 ? -4.002 -6.822 5.575 1.00 96.25 110 ALA A C 1
ATOM 888 O O . ALA A 1 110 ? -5.183 -6.549 5.346 1.00 96.25 110 ALA A O 1
ATOM 889 N N . SER A 1 111 ? -3.041 -6.599 4.691 1.00 95.50 111 SER A N 1
ATOM 890 C CA . SER A 1 111 ? -3.294 -6.053 3.364 1.00 95.50 111 SER A CA 1
ATOM 891 C C . SER A 1 111 ? -2.461 -6.760 2.304 1.00 95.50 111 SER A C 1
ATOM 893 O O . SER A 1 111 ? -1.376 -7.279 2.568 1.00 95.50 111 SER A O 1
ATOM 895 N N . GLY A 1 112 ? -3.011 -6.831 1.097 1.00 94.69 112 GLY A N 1
ATOM 896 C CA . GLY A 1 112 ? -2.361 -7.387 -0.083 1.00 94.69 112 GLY A CA 1
ATOM 897 C C . GLY A 1 112 ? -2.649 -6.513 -1.295 1.00 94.69 112 GLY A C 1
ATOM 898 O O . GLY A 1 112 ? -3.748 -5.979 -1.423 1.00 94.69 112 GLY A O 1
ATOM 899 N N . SER A 1 113 ? -1.654 -6.314 -2.143 1.00 93.38 113 SER A N 1
ATOM 900 C CA . SER A 1 113 ? -1.803 -5.564 -3.380 1.00 93.38 113 SER A CA 1
ATOM 901 C C . SER A 1 113 ? -1.024 -6.241 -4.491 1.00 93.38 113 SER A C 1
ATOM 903 O O . SER A 1 113 ? 0.085 -6.732 -4.273 1.00 93.38 113 SER A O 1
ATOM 905 N N . VAL A 1 114 ? -1.613 -6.278 -5.679 1.00 92.94 114 VAL A N 1
ATOM 906 C CA . VAL A 1 114 ? -0.934 -6.673 -6.913 1.00 92.94 114 VAL A CA 1
ATOM 907 C C . VAL A 1 114 ? -1.022 -5.519 -7.894 1.00 92.94 114 VAL A C 1
ATOM 909 O O . VAL A 1 114 ? -2.107 -4.990 -8.145 1.00 92.94 114 VAL A O 1
ATOM 912 N N . ARG A 1 115 ? 0.130 -5.098 -8.413 1.00 89.69 115 ARG A N 1
ATOM 913 C CA . ARG A 1 115 ? 0.267 -3.882 -9.216 1.00 89.69 115 ARG A CA 1
ATOM 914 C C . ARG A 1 115 ? 1.075 -4.147 -10.469 1.00 89.69 115 ARG A C 1
ATOM 916 O O . ARG A 1 115 ? 2.048 -4.901 -10.442 1.00 89.69 115 ARG A O 1
ATOM 923 N N . THR A 1 116 ? 0.708 -3.498 -11.562 1.00 89.38 116 THR A N 1
ATOM 924 C CA . THR A 1 116 ? 1.607 -3.371 -12.709 1.00 89.38 116 THR A CA 1
ATOM 925 C C . THR A 1 116 ? 2.626 -2.272 -12.427 1.00 89.38 116 THR A C 1
ATOM 927 O O . THR A 1 116 ? 2.331 -1.294 -11.738 1.00 89.38 116 THR A O 1
ATOM 930 N N . LEU A 1 117 ? 3.841 -2.431 -12.947 1.00 86.56 117 LEU A N 1
ATOM 931 C CA . LEU A 1 117 ? 4.857 -1.392 -12.823 1.00 86.56 117 LEU A CA 1
ATOM 932 C C . LEU A 1 117 ? 4.588 -0.251 -13.812 1.00 86.56 117 LEU A C 1
ATOM 934 O O . LEU A 1 117 ? 4.114 -0.510 -14.922 1.00 86.56 117 LEU A O 1
ATOM 938 N N . PRO A 1 118 ? 4.910 1.003 -13.454 1.00 81.94 118 PRO A N 1
ATOM 939 C CA . PRO A 1 118 ? 4.849 2.101 -14.400 1.00 81.94 118 PRO A CA 1
ATOM 940 C C . PRO A 1 118 ? 5.841 1.873 -15.545 1.00 81.94 118 PRO A C 1
ATOM 942 O O . PRO A 1 118 ? 6.996 1.503 -15.333 1.00 81.94 118 PRO A O 1
ATOM 945 N N . TYR A 1 119 ? 5.375 2.117 -16.768 1.00 83.88 119 TYR A N 1
ATOM 946 C CA . TYR A 1 119 ? 6.232 2.189 -17.942 1.00 83.88 119 TYR A CA 1
ATOM 947 C C . TYR A 1 119 ? 6.797 3.597 -18.061 1.00 83.88 119 TYR A C 1
ATOM 949 O O . TYR A 1 119 ? 6.027 4.558 -18.107 1.00 83.88 119 TYR A O 1
ATOM 957 N N . ASP A 1 120 ? 8.120 3.694 -18.157 1.00 84.12 120 ASP A N 1
ATOM 958 C CA . ASP A 1 120 ? 8.812 4.930 -18.515 1.00 84.12 120 ASP A CA 1
ATOM 959 C C . ASP A 1 120 ? 9.587 4.739 -19.818 1.00 84.12 120 ASP A C 1
ATOM 961 O O . ASP A 1 120 ? 9.845 3.616 -20.263 1.00 84.12 120 ASP A O 1
ATOM 965 N N . THR A 1 121 ? 9.912 5.859 -20.461 1.00 86.38 121 THR A N 1
ATOM 966 C CA . THR A 1 121 ? 10.638 5.869 -21.734 1.00 86.38 121 THR A CA 1
ATOM 967 C C . THR A 1 121 ? 12.137 5.899 -21.473 1.00 86.38 121 THR A C 1
ATOM 969 O O . THR A 1 121 ? 12.624 6.767 -20.750 1.00 86.38 121 THR A O 1
ATOM 972 N N . PHE A 1 122 ? 12.868 4.988 -22.108 1.00 86.38 122 PHE A N 1
ATOM 973 C CA . PHE A 1 122 ? 14.320 4.897 -22.027 1.00 86.38 122 PHE A CA 1
ATOM 974 C C . PHE A 1 122 ? 14.934 4.864 -23.419 1.00 86.38 122 PHE A C 1
ATOM 976 O O . PHE A 1 122 ? 14.411 4.228 -24.333 1.00 86.38 122 PHE A O 1
ATOM 983 N N . GLU A 1 123 ? 16.081 5.516 -23.568 1.00 88.31 123 GLU A N 1
ATOM 984 C CA . GLU A 1 123 ? 16.938 5.328 -24.730 1.00 88.31 123 GLU A CA 1
ATOM 985 C C . GLU A 1 123 ? 17.762 4.048 -24.539 1.00 88.31 123 GLU A C 1
ATOM 987 O O . GLU A 1 123 ? 18.497 3.893 -23.559 1.00 88.31 123 GLU A O 1
ATOM 992 N N . THR A 1 124 ? 17.597 3.103 -25.460 1.00 84.69 124 THR A N 1
ATOM 993 C CA . THR A 1 124 ? 18.324 1.829 -25.476 1.00 84.69 124 THR A CA 1
ATOM 994 C C . THR A 1 124 ? 19.172 1.729 -26.739 1.00 84.69 124 THR A C 1
ATOM 996 O O . THR A 1 124 ? 18.984 2.492 -27.687 1.00 84.69 124 THR A O 1
ATOM 999 N N . ALA A 1 125 ? 20.049 0.725 -26.805 1.00 81.25 125 ALA A N 1
ATOM 1000 C CA . ALA A 1 125 ? 20.770 0.385 -28.036 1.00 81.25 125 ALA A CA 1
ATOM 1001 C C . ALA A 1 125 ? 19.850 0.142 -29.257 1.00 81.25 125 ALA A C 1
ATOM 1003 O O . ALA A 1 125 ? 20.299 0.274 -30.392 1.00 81.25 125 ALA A O 1
ATOM 1004 N N . ASN A 1 126 ? 18.570 -0.179 -29.030 1.00 81.88 126 ASN A N 1
ATOM 1005 C CA . ASN A 1 126 ? 17.572 -0.426 -30.072 1.00 81.88 126 ASN A CA 1
ATOM 1006 C C . ASN A 1 126 ? 16.659 0.794 -30.330 1.00 81.88 126 ASN A C 1
ATOM 1008 O O . ASN A 1 126 ? 15.656 0.672 -31.031 1.00 81.88 126 ASN A O 1
ATOM 1012 N N . GLY A 1 127 ? 16.984 1.962 -29.763 1.00 85.56 127 GLY A N 1
ATOM 1013 C CA . GLY A 1 127 ? 16.176 3.181 -29.824 1.00 85.56 127 GLY A CA 1
ATOM 1014 C C . GLY A 1 127 ? 15.302 3.398 -28.584 1.00 85.56 127 GLY A C 1
ATOM 1015 O O . GLY A 1 127 ? 15.503 2.781 -27.531 1.00 85.56 127 GLY A O 1
ATOM 1016 N N . LEU A 1 128 ? 14.334 4.313 -28.696 1.00 88.25 128 LEU A N 1
ATOM 1017 C CA . LEU A 1 128 ?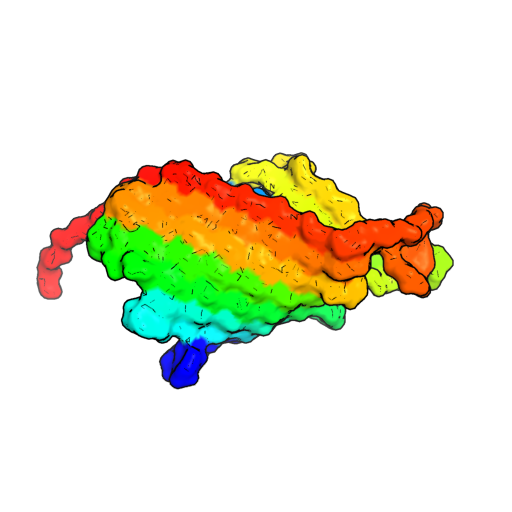 13.408 4.641 -27.607 1.00 88.25 128 LEU A CA 1
ATOM 1018 C C . LEU A 1 128 ? 12.489 3.455 -27.302 1.00 88.25 128 LEU A C 1
ATOM 1020 O O . LEU A 1 128 ? 11.777 2.964 -28.174 1.00 88.25 128 LEU A O 1
ATOM 1024 N N . THR A 1 129 ? 12.499 3.017 -26.047 1.00 86.06 129 THR A N 1
ATOM 1025 C CA . THR A 1 129 ? 11.771 1.838 -25.576 1.00 86.06 129 THR A CA 1
ATOM 1026 C C . THR A 1 129 ? 11.016 2.157 -24.292 1.00 86.06 129 THR A C 1
ATOM 1028 O O . THR A 1 129 ? 11.533 2.839 -23.408 1.00 86.06 129 THR A O 1
ATOM 1031 N N . PHE A 1 130 ? 9.795 1.638 -24.170 1.00 86.94 130 PHE A N 1
ATOM 1032 C CA . PHE A 1 130 ? 8.989 1.743 -22.955 1.00 86.94 130 PHE A CA 1
ATOM 1033 C C . PHE A 1 130 ? 9.244 0.530 -22.068 1.00 86.94 130 PHE A C 1
ATOM 1035 O O . PHE A 1 130 ? 8.951 -0.596 -22.475 1.00 86.94 130 PHE A O 1
ATOM 1042 N N . LEU A 1 131 ? 9.772 0.747 -20.863 1.00 87.50 131 LEU A N 1
ATOM 1043 C CA . LEU A 1 131 ? 10.110 -0.339 -19.945 1.00 87.50 131 LEU A CA 1
ATOM 1044 C C . LEU A 1 131 ? 9.413 -0.181 -18.590 1.00 87.50 131 LEU A C 1
ATOM 1046 O O . LEU A 1 131 ? 9.409 0.920 -18.028 1.00 87.50 131 LEU A O 1
ATOM 1050 N N . PRO A 1 132 ? 8.865 -1.280 -18.041 1.00 88.25 132 PRO A N 1
ATOM 1051 C CA . PRO A 1 132 ? 8.287 -1.294 -16.708 1.00 88.25 132 PRO A CA 1
ATOM 1052 C C . PRO A 1 132 ? 9.401 -1.216 -15.664 1.00 88.25 132 PRO A C 1
ATOM 1054 O O . PRO A 1 132 ? 10.321 -2.042 -15.656 1.00 88.25 132 PRO A O 1
ATOM 1057 N N . ASN A 1 133 ? 9.332 -0.224 -14.780 1.00 88.19 133 ASN A N 1
ATOM 1058 C CA . ASN A 1 133 ? 10.378 0.010 -13.792 1.00 88.19 133 ASN A CA 1
ATOM 1059 C C . ASN A 1 133 ? 9.831 0.481 -12.439 1.00 88.19 133 ASN A C 1
ATOM 1061 O O . ASN A 1 133 ? 8.681 0.891 -12.317 1.00 88.19 133 ASN A O 1
ATOM 1065 N N . ILE A 1 134 ? 10.663 0.396 -11.405 1.00 87.25 134 ILE A N 1
ATOM 1066 C CA . ILE A 1 134 ? 10.353 0.887 -10.063 1.00 87.25 134 ILE A CA 1
ATOM 1067 C C . ILE A 1 134 ? 11.625 1.273 -9.313 1.00 87.25 134 ILE A C 1
ATOM 1069 O O . ILE A 1 134 ? 12.698 0.700 -9.511 1.00 87.25 134 ILE A O 1
ATOM 1073 N N . THR A 1 135 ? 11.498 2.242 -8.410 1.00 88.12 135 THR A N 1
ATOM 1074 C CA . THR A 1 135 ? 12.550 2.624 -7.466 1.00 88.12 135 THR A CA 1
ATOM 1075 C C . THR A 1 135 ? 11.955 2.740 -6.071 1.00 88.12 135 THR A C 1
ATOM 1077 O O . THR A 1 135 ? 10.987 3.471 -5.876 1.00 88.12 135 THR A O 1
ATOM 1080 N N . PHE A 1 136 ? 12.565 2.079 -5.088 1.00 88.12 136 PHE A N 1
ATOM 1081 C CA . PHE A 1 136 ? 12.193 2.236 -3.685 1.00 88.12 136 PHE A CA 1
ATOM 1082 C C . PHE A 1 136 ? 13.094 3.282 -3.052 1.00 88.12 136 PHE A C 1
ATOM 1084 O O . PHE A 1 136 ? 14.320 3.154 -3.093 1.00 88.12 136 PHE A O 1
ATOM 1091 N N . PHE A 1 137 ? 12.511 4.301 -2.432 1.00 87.12 137 PHE A N 1
ATOM 1092 C CA . PHE A 1 137 ? 13.286 5.300 -1.713 1.00 87.12 137 PHE A CA 1
ATOM 1093 C C . PHE A 1 137 ? 12.559 5.811 -0.479 1.00 87.12 137 PHE A C 1
ATOM 1095 O O . PHE A 1 137 ? 11.343 5.781 -0.399 1.00 87.12 137 PHE A O 1
ATOM 1102 N N . SER A 1 138 ? 13.311 6.326 0.483 1.00 87.75 138 SER A N 1
ATOM 1103 C CA . SER A 1 138 ? 12.742 6.987 1.652 1.00 87.75 138 SER A CA 1
ATOM 1104 C C . SER A 1 138 ? 13.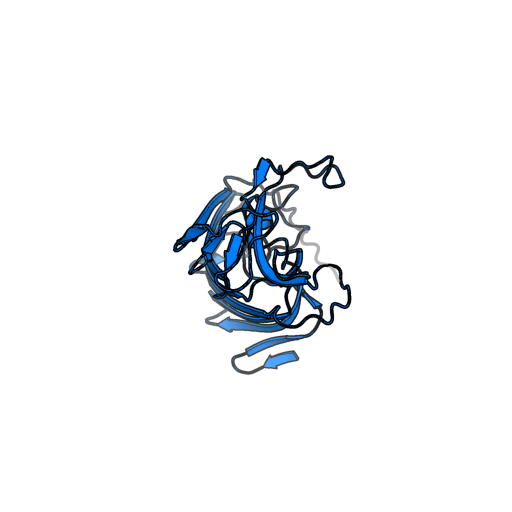400 8.336 1.850 1.00 87.75 138 SER A C 1
ATOM 1106 O O . SER A 1 138 ? 14.613 8.470 1.662 1.00 87.75 138 SER A O 1
ATOM 1108 N N . ARG A 1 139 ? 12.612 9.327 2.263 1.00 85.81 139 ARG A N 1
ATOM 1109 C CA . ARG A 1 139 ? 13.112 10.637 2.692 1.00 85.81 139 ARG A CA 1
ATOM 1110 C C . ARG A 1 139 ? 13.124 10.723 4.223 1.00 85.81 139 ARG A C 1
ATOM 1112 O O . ARG A 1 139 ? 12.445 9.926 4.869 1.00 85.81 139 ARG A O 1
ATOM 1119 N N . PRO A 1 140 ? 13.900 11.642 4.822 1.00 85.31 140 PRO A N 1
ATOM 1120 C CA . PRO A 1 140 ? 13.793 11.971 6.237 1.00 85.31 140 PRO A CA 1
ATOM 1121 C C . PRO A 1 140 ? 12.363 12.370 6.613 1.00 85.31 140 PRO A C 1
ATOM 1123 O O . PRO A 1 140 ? 11.664 12.992 5.816 1.00 85.31 140 PRO A O 1
ATOM 1126 N N . LEU A 1 141 ? 11.965 12.120 7.865 1.00 84.31 141 LEU A N 1
ATOM 1127 C CA . LEU A 1 141 ? 10.675 12.558 8.438 1.00 84.31 141 LEU A CA 1
ATOM 1128 C C . LEU A 1 141 ? 10.606 14.077 8.701 1.00 84.31 141 LEU A C 1
ATOM 1130 O O . LEU A 1 141 ? 9.857 14.546 9.551 1.00 84.31 141 LEU A O 1
ATOM 1134 N N . VAL A 1 142 ? 11.425 14.842 7.987 1.00 80.88 142 VAL A N 1
ATOM 1135 C CA . VAL A 1 142 ? 11.490 16.297 8.011 1.00 80.88 142 VAL A CA 1
ATOM 1136 C C . VAL A 1 142 ? 11.312 16.736 6.565 1.00 80.88 142 VAL A C 1
ATOM 1138 O O . VAL A 1 142 ? 12.248 16.680 5.763 1.00 80.88 142 VAL A O 1
ATOM 1141 N N . ARG A 1 143 ? 10.085 17.115 6.200 1.00 75.50 143 ARG A N 1
ATOM 1142 C CA . ARG A 1 143 ? 9.789 17.651 4.868 1.00 75.50 143 ARG A CA 1
ATOM 1143 C C . ARG A 1 143 ? 9.792 19.173 4.928 1.00 75.50 143 ARG A C 1
ATOM 1145 O O . ARG A 1 143 ? 8.801 19.805 5.266 1.00 75.50 143 ARG A O 1
ATOM 1152 N N . THR A 1 144 ? 10.936 19.761 4.599 1.00 66.56 144 THR A N 1
ATOM 1153 C CA . THR A 1 144 ? 11.155 21.219 4.594 1.00 66.56 144 THR A CA 1
ATOM 1154 C C . THR A 1 144 ? 11.150 21.821 3.184 1.00 66.56 144 THR A C 1
ATOM 1156 O O . THR A 1 144 ? 11.616 22.939 2.988 1.00 66.56 144 THR A O 1
ATOM 1159 N N . GLY A 1 145 ? 10.634 21.110 2.173 1.00 64.50 145 GLY A N 1
ATOM 1160 C CA . GLY A 1 145 ? 10.465 21.644 0.817 1.00 64.50 145 GLY A CA 1
ATOM 1161 C C . GLY A 1 145 ? 10.632 20.616 -0.305 1.00 64.50 145 GLY A C 1
ATOM 1162 O O . GLY A 1 145 ? 10.389 19.424 -0.120 1.00 64.50 145 GLY A O 1
ATOM 1163 N N . SER A 1 146 ? 11.004 21.117 -1.488 1.00 65.69 146 SER A N 1
ATOM 1164 C CA . SER A 1 146 ? 11.254 20.343 -2.716 1.00 65.69 146 SER A CA 1
ATOM 1165 C C . SER A 1 146 ? 12.391 19.321 -2.543 1.00 65.69 146 SER A C 1
ATOM 1167 O O . SER A 1 146 ? 13.179 19.410 -1.610 1.00 65.69 146 SER A O 1
ATOM 1169 N N . GLY A 1 147 ? 12.522 18.350 -3.453 1.00 62.25 147 GLY A N 1
ATOM 1170 C CA . GLY A 1 147 ? 13.444 17.208 -3.331 1.00 62.25 147 GLY A CA 1
ATOM 1171 C C . GLY A 1 147 ? 14.919 17.541 -3.045 1.00 62.25 147 GLY A C 1
ATOM 1172 O O . GLY A 1 147 ? 15.627 16.697 -2.507 1.00 62.25 147 GLY A O 1
ATOM 1173 N N . VAL A 1 148 ? 15.378 18.764 -3.331 1.00 64.56 148 VAL A N 1
ATOM 1174 C CA . VAL A 1 148 ? 16.720 19.253 -2.952 1.00 64.56 148 VAL A CA 1
ATOM 1175 C C . VAL A 1 148 ? 16.887 19.505 -1.448 1.00 64.56 148 VAL A C 1
ATOM 1177 O O . VAL A 1 148 ? 17.990 19.346 -0.936 1.00 64.56 148 VAL A O 1
ATOM 1180 N N . SER A 1 149 ? 15.818 19.857 -0.727 1.00 69.00 149 SER A N 1
ATOM 1181 C CA . SER A 1 149 ? 15.840 20.043 0.732 1.00 69.00 149 SER A CA 1
ATOM 1182 C C . SER A 1 149 ? 15.434 18.790 1.514 1.00 69.00 149 SER A C 1
ATOM 1184 O O . SER A 1 149 ? 15.599 18.753 2.731 1.00 69.00 149 SER A O 1
ATOM 1186 N N . SER A 1 150 ? 14.957 17.741 0.833 1.00 76.94 150 SER A N 1
ATOM 1187 C CA . SER A 1 150 ? 14.604 16.449 1.434 1.00 76.94 150 SER A CA 1
ATOM 1188 C C . SER A 1 150 ? 15.282 15.300 0.670 1.00 76.94 150 SER A C 1
ATOM 1190 O O . SER A 1 150 ? 14.643 14.635 -0.156 1.00 76.94 150 SER A O 1
ATOM 1192 N N . PRO A 1 151 ? 16.597 15.081 0.889 1.00 81.50 151 PRO A N 1
ATOM 1193 C CA . PRO A 1 151 ? 17.355 14.080 0.149 1.00 81.50 151 PRO A CA 1
ATOM 1194 C C . PRO A 1 151 ? 16.842 12.668 0.443 1.00 81.50 151 PRO A C 1
ATOM 1196 O O . PRO A 1 151 ? 16.382 12.367 1.543 1.00 81.50 151 PRO A O 1
ATOM 1199 N N . ARG A 1 152 ? 16.957 11.764 -0.533 1.00 85.75 152 ARG A N 1
ATOM 1200 C CA . ARG A 1 152 ? 16.648 10.343 -0.330 1.00 85.75 152 ARG A CA 1
ATOM 1201 C C . ARG A 1 152 ? 17.726 9.733 0.568 1.00 85.75 152 ARG A C 1
ATOM 1203 O O . ARG A 1 152 ? 18.858 9.559 0.132 1.00 85.75 152 ARG A O 1
ATOM 1210 N N . ILE A 1 153 ? 17.377 9.400 1.808 1.00 86.00 153 ILE A N 1
ATOM 1211 C CA . ILE A 1 153 ? 18.294 8.735 2.756 1.00 86.00 153 ILE A CA 1
ATOM 1212 C C . ILE A 1 153 ? 18.513 7.265 2.409 1.00 86.00 153 ILE A C 1
ATOM 1214 O O . ILE A 1 153 ? 19.499 6.660 2.815 1.00 86.00 153 ILE A O 1
ATOM 1218 N N . ILE A 1 154 ? 17.573 6.682 1.668 1.00 85.75 154 ILE A N 1
ATOM 1219 C CA . ILE A 1 154 ? 17.638 5.320 1.153 1.00 85.75 154 ILE A CA 1
ATOM 1220 C C . ILE A 1 154 ? 17.076 5.371 -0.253 1.00 85.75 154 ILE A C 1
ATOM 1222 O O . ILE A 1 154 ? 16.016 5.955 -0.457 1.00 85.75 154 ILE A O 1
ATOM 1226 N N . SER A 1 155 ? 17.768 4.757 -1.204 1.00 89.50 155 SER A N 1
ATOM 1227 C CA . SER A 1 155 ? 17.286 4.584 -2.568 1.00 89.50 155 SER A CA 1
ATOM 1228 C C . SER A 1 155 ? 17.849 3.284 -3.111 1.00 89.50 155 SER A C 1
ATOM 1230 O O . SER A 1 155 ? 19.048 3.032 -2.995 1.00 89.50 155 SER A O 1
ATOM 1232 N N . THR A 1 156 ? 17.004 2.463 -3.717 1.00 89.12 156 THR A N 1
ATOM 1233 C CA . THR A 1 156 ? 17.487 1.406 -4.600 1.00 89.12 156 THR A CA 1
ATOM 1234 C C . THR A 1 156 ? 17.950 2.027 -5.919 1.00 89.12 156 THR A C 1
ATOM 1236 O O . THR A 1 156 ? 17.557 3.156 -6.245 1.00 89.12 156 THR A O 1
ATOM 1239 N N . PRO A 1 157 ? 18.752 1.302 -6.714 1.00 88.25 157 PRO A N 1
ATOM 1240 C CA . PRO A 1 157 ? 18.792 1.526 -8.150 1.00 88.25 157 PRO A CA 1
A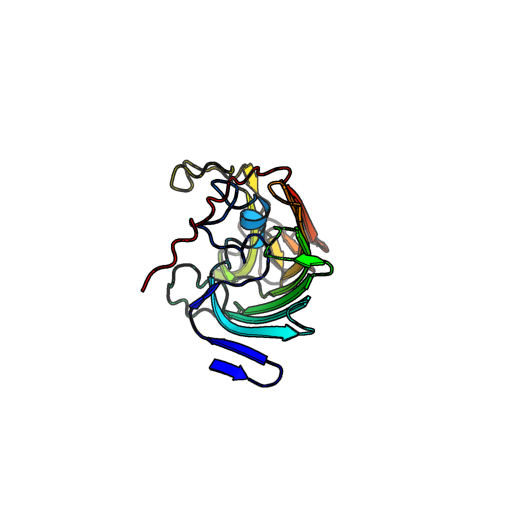TOM 1241 C C . PRO A 1 157 ? 17.390 1.378 -8.757 1.00 88.25 157 PRO A C 1
ATOM 1243 O O . PRO A 1 157 ? 16.481 0.822 -8.130 1.00 88.25 157 PRO A O 1
ATOM 1246 N N . MET A 1 158 ? 17.239 1.841 -9.993 1.00 88.75 158 MET A N 1
ATOM 1247 C CA . MET A 1 158 ? 16.062 1.534 -10.796 1.00 88.75 158 MET A CA 1
ATOM 1248 C C . MET A 1 158 ? 16.044 0.038 -11.116 1.00 88.75 158 MET A C 1
ATOM 1250 O O . MET A 1 158 ? 17.037 -0.516 -11.595 1.00 88.75 158 MET A O 1
ATOM 1254 N N . LEU A 1 159 ? 14.920 -0.602 -10.816 1.00 90.50 159 LEU A N 1
ATOM 1255 C CA . LEU A 1 159 ? 14.684 -2.024 -11.026 1.00 90.50 159 LEU A CA 1
ATOM 1256 C C . LEU A 1 159 ? 13.662 -2.198 -12.142 1.00 90.50 159 LEU A C 1
ATOM 1258 O O . LEU A 1 159 ? 12.669 -1.477 -12.181 1.00 90.50 159 LEU A O 1
ATOM 1262 N N . PHE A 1 160 ? 13.884 -3.179 -13.006 1.00 90.31 160 PHE A N 1
ATOM 1263 C CA . PHE A 1 160 ? 12.982 -3.533 -14.099 1.00 90.31 160 PHE A CA 1
ATOM 1264 C C . PHE A 1 160 ? 12.354 -4.900 -13.846 1.00 90.31 160 PHE A C 1
ATOM 1266 O O . PHE A 1 160 ? 13.031 -5.800 -13.352 1.00 90.31 160 PHE A O 1
ATOM 1273 N N . SER A 1 161 ? 11.076 -5.070 -14.180 1.00 89.56 161 SER A N 1
ATOM 1274 C CA . SER A 1 161 ? 10.392 -6.370 -14.124 1.00 89.56 161 SER A CA 1
ATOM 1275 C C . SER A 1 161 ? 9.166 -6.365 -15.032 1.00 89.56 161 SER A C 1
ATOM 1277 O O . SER A 1 161 ? 8.408 -5.400 -15.049 1.00 89.56 161 SER A O 1
ATOM 1279 N N . ASP A 1 162 ? 8.943 -7.456 -15.757 1.00 87.00 162 ASP A N 1
ATOM 1280 C CA . ASP A 1 162 ? 7.743 -7.696 -16.568 1.00 87.00 162 ASP A CA 1
ATOM 1281 C C . ASP A 1 162 ? 6.571 -8.284 -15.759 1.00 87.00 162 ASP A C 1
ATOM 1283 O O . ASP A 1 162 ? 5.426 -8.271 -16.203 1.00 87.00 162 ASP A O 1
ATOM 1287 N N . SER A 1 163 ? 6.847 -8.779 -14.551 1.00 83.81 163 SER A N 1
ATOM 1288 C CA . SER A 1 163 ? 5.908 -9.565 -13.742 1.00 83.81 163 SER A CA 1
ATOM 1289 C C . SER A 1 163 ? 5.023 -8.746 -12.792 1.00 83.81 163 SER A C 1
ATOM 1291 O O . SER A 1 163 ? 4.181 -9.313 -12.091 1.00 83.81 163 SER A O 1
ATOM 1293 N N . GLY A 1 164 ? 5.214 -7.424 -12.748 1.00 84.50 164 GLY A N 1
ATOM 1294 C CA . GLY A 1 164 ? 4.543 -6.540 -11.797 1.00 84.50 164 GLY A CA 1
ATOM 1295 C C . GLY A 1 164 ? 5.137 -6.589 -10.384 1.00 84.50 164 GLY A C 1
ATOM 1296 O O . GLY A 1 164 ? 6.236 -7.094 -10.149 1.00 84.50 164 GLY A O 1
ATOM 1297 N N . GLN A 1 165 ? 4.393 -6.034 -9.431 1.00 90.12 165 GLN A N 1
ATOM 1298 C CA . GLN A 1 165 ? 4.761 -5.904 -8.026 1.00 90.12 165 GLN A CA 1
ATOM 1299 C C . GLN A 1 165 ? 3.670 -6.501 -7.140 1.00 90.12 165 GLN A C 1
ATOM 1301 O O . GLN A 1 165 ? 2.495 -6.157 -7.259 1.00 90.12 165 GLN A O 1
ATOM 1306 N N . GLY A 1 166 ? 4.067 -7.375 -6.218 1.00 91.88 166 GLY A N 1
ATOM 1307 C CA . GLY A 1 166 ? 3.223 -7.788 -5.103 1.00 91.88 166 GLY A CA 1
ATOM 1308 C C . GLY A 1 166 ? 3.594 -7.006 -3.851 1.00 91.88 166 GLY A C 1
ATOM 1309 O O . GLY A 1 166 ? 4.773 -6.814 -3.567 1.00 91.88 166 GLY A O 1
ATOM 1310 N N . ILE A 1 167 ? 2.610 -6.563 -3.081 1.00 91.94 167 ILE A N 1
ATOM 1311 C CA . ILE A 1 167 ? 2.823 -5.896 -1.797 1.00 91.94 167 ILE A CA 1
ATOM 1312 C C . ILE A 1 167 ? 1.969 -6.597 -0.751 1.00 91.94 167 ILE A C 1
ATOM 1314 O O . ILE A 1 167 ? 0.822 -6.960 -0.999 1.00 91.94 167 ILE A O 1
ATOM 1318 N N . PHE A 1 168 ? 2.532 -6.788 0.430 1.00 93.31 168 PHE A N 1
ATOM 1319 C CA . PHE A 1 168 ? 1.857 -7.369 1.577 1.00 93.31 168 PHE A CA 1
ATOM 1320 C C . PHE A 1 168 ? 2.130 -6.514 2.808 1.00 93.31 168 PHE A C 1
ATOM 1322 O O . PHE A 1 168 ? 3.270 -6.107 3.042 1.00 93.31 168 PHE A O 1
ATOM 1329 N N . GLY A 1 169 ? 1.082 -6.261 3.586 1.00 93.00 169 GLY A N 1
ATOM 1330 C CA . GLY A 1 169 ? 1.135 -5.499 4.822 1.00 93.00 169 GLY A CA 1
ATOM 1331 C C . GLY A 1 169 ? 0.554 -6.272 6.001 1.00 93.00 169 GLY A C 1
ATOM 1332 O O . GLY A 1 169 ? -0.448 -6.974 5.866 1.00 93.00 169 GLY A O 1
ATOM 1333 N N . LEU A 1 170 ? 1.164 -6.105 7.172 1.00 94.75 170 LEU A N 1
ATOM 1334 C CA . LEU A 1 170 ? 0.592 -6.462 8.467 1.00 94.75 170 LEU A CA 1
ATOM 1335 C C . LEU A 1 170 ? 0.609 -5.245 9.368 1.00 94.75 170 LEU A C 1
ATOM 1337 O O . LEU A 1 170 ? 1.579 -4.494 9.400 1.00 94.75 170 LEU A O 1
ATOM 1341 N N . SER A 1 171 ? -0.442 -5.076 10.149 1.00 93.69 171 SER A N 1
ATOM 1342 C CA . SER A 1 171 ? -0.584 -3.942 11.039 1.00 93.69 171 SER A CA 1
ATOM 1343 C C . SER A 1 171 ? -1.172 -4.415 12.364 1.00 93.69 171 SER A C 1
ATOM 1345 O O . SER A 1 171 ? -2.015 -5.307 12.411 1.00 93.69 171 SER A O 1
ATOM 1347 N N . ALA A 1 172 ? -0.705 -3.840 13.462 1.00 94.94 172 ALA A N 1
ATOM 1348 C CA . ALA A 1 172 ? -1.307 -4.028 14.771 1.00 94.94 172 ALA A CA 1
ATOM 1349 C C . ALA A 1 172 ? -1.313 -2.673 15.461 1.00 94.94 172 ALA A C 1
ATOM 1351 O O . ALA A 1 172 ? -0.262 -2.052 15.594 1.00 94.94 172 ALA A O 1
ATOM 1352 N N . GLN A 1 173 ? -2.480 -2.187 15.861 1.00 93.19 173 GLN A N 1
ATOM 1353 C CA . GLN A 1 173 ? -2.614 -0.927 16.586 1.00 93.19 173 GLN A CA 1
ATOM 1354 C C . GLN A 1 173 ? -3.562 -1.117 17.762 1.00 93.19 173 GLN A C 1
ATOM 1356 O O . GLN A 1 173 ? -4.459 -1.956 17.717 1.00 93.19 173 GLN A O 1
ATOM 1361 N N . GLY A 1 174 ? -3.382 -0.341 18.819 1.00 93.31 174 GLY A N 1
ATOM 1362 C CA . GLY A 1 174 ? -4.268 -0.387 19.965 1.00 93.31 174 GLY A CA 1
ATOM 1363 C C . GLY A 1 174 ? -4.179 0.852 20.832 1.00 93.31 174 GLY A C 1
ATOM 1364 O O . GLY A 1 174 ? -3.224 1.630 20.758 1.00 93.31 174 GLY A O 1
ATOM 1365 N N . ALA A 1 175 ? -5.195 1.003 21.670 1.00 93.88 175 ALA A N 1
ATOM 1366 C CA . ALA A 1 175 ? -5.251 1.999 22.715 1.00 93.88 175 ALA A CA 1
ATOM 1367 C C . ALA A 1 175 ? -5.705 1.382 24.036 1.00 93.88 175 ALA A C 1
ATOM 1369 O O . ALA A 1 175 ? -6.566 0.499 24.072 1.00 93.88 175 ALA A O 1
ATOM 1370 N N . LEU A 1 176 ? -5.127 1.885 25.122 1.00 93.31 176 LEU A N 1
ATOM 1371 C CA . LEU A 1 176 ? -5.521 1.599 26.491 1.00 93.31 176 LEU A CA 1
ATOM 1372 C C . LEU A 1 176 ? -5.616 2.925 27.252 1.00 93.31 176 LEU A C 1
ATOM 1374 O O . LEU A 1 176 ? -4.648 3.389 27.863 1.00 93.31 176 LEU A O 1
ATOM 1378 N N . GLY A 1 177 ? -6.791 3.552 27.189 1.00 91.56 177 GLY A N 1
ATOM 1379 C CA . GLY A 1 177 ? -6.995 4.892 27.732 1.00 91.56 177 GLY A CA 1
ATOM 1380 C C . GLY A 1 177 ? -6.141 5.920 26.972 1.00 91.56 177 GLY A C 1
ATOM 1381 O O . GLY A 1 177 ? -6.209 5.966 25.745 1.00 91.56 177 GLY A O 1
ATOM 1382 N N . PRO A 1 178 ? -5.297 6.716 27.657 1.00 88.56 178 PRO A N 1
ATOM 1383 C CA . PRO A 1 178 ? -4.467 7.739 27.013 1.00 88.56 178 PRO A CA 1
ATOM 1384 C C . PRO A 1 178 ? -3.273 7.170 26.231 1.00 88.56 178 PRO A C 1
ATOM 1386 O O . PRO A 1 178 ? -2.564 7.920 25.557 1.00 88.56 178 PRO A O 1
ATOM 1389 N N . TR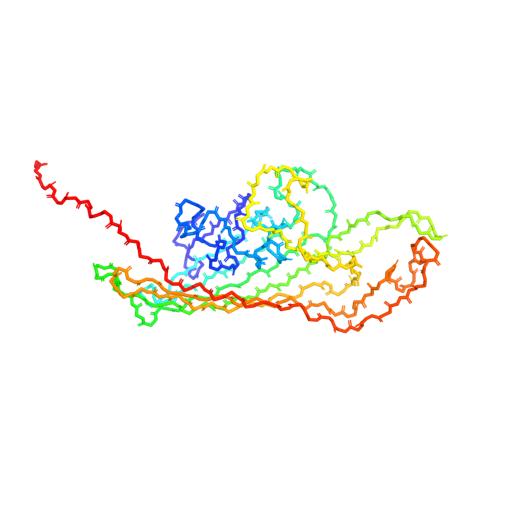P A 1 179 ? -3.008 5.868 26.354 1.00 88.31 179 TRP A N 1
ATOM 1390 C CA . TRP A 1 179 ? -1.876 5.212 25.715 1.00 88.31 179 TRP A CA 1
ATOM 1391 C C . TRP A 1 179 ? -2.290 4.628 24.378 1.00 88.31 179 TRP A C 1
ATOM 1393 O O . TRP A 1 179 ? -3.210 3.818 24.324 1.00 88.31 179 TRP A O 1
ATOM 1403 N N . THR A 1 180 ? -1.565 4.982 23.321 1.00 90.38 180 THR A N 1
ATOM 1404 C CA . THR A 1 180 ? -1.699 4.357 22.003 1.00 90.38 180 THR A CA 1
ATOM 1405 C C . THR A 1 180 ? -0.376 3.729 21.585 1.00 90.38 180 THR A C 1
ATOM 1407 O O . THR A 1 180 ? 0.704 4.267 21.852 1.00 90.38 180 THR A O 1
ATOM 1410 N N . PHE A 1 181 ? -0.456 2.562 20.956 1.00 89.94 181 PHE A N 1
ATOM 1411 C CA . PHE A 1 181 ? 0.694 1.820 20.456 1.00 89.94 181 PHE A CA 1
ATOM 1412 C C . PHE A 1 181 ? 0.348 1.165 19.128 1.00 89.94 181 PHE A C 1
ATOM 1414 O O . PHE A 1 181 ? -0.809 0.844 18.848 1.00 89.94 181 PHE A O 1
ATOM 1421 N N . GLY A 1 182 ? 1.358 0.935 18.301 1.00 91.88 182 GLY A N 1
ATOM 1422 C CA . GLY A 1 182 ? 1.144 0.156 17.103 1.00 91.88 182 GLY A CA 1
ATOM 1423 C C . GLY A 1 182 ? 2.387 -0.037 16.265 1.00 91.88 182 GLY A C 1
ATOM 1424 O O . GLY A 1 182 ? 3.421 0.591 16.456 1.00 91.88 182 GLY A O 1
ATOM 1425 N N . GLY A 1 183 ? 2.270 -0.924 15.299 1.00 91.38 183 GLY A N 1
ATOM 1426 C CA . GLY A 1 183 ? 3.295 -1.180 14.313 1.00 91.38 183 GLY A CA 1
ATOM 1427 C C . GLY A 1 183 ? 2.662 -1.542 12.988 1.00 91.38 183 GLY A C 1
ATOM 1428 O O . GLY A 1 183 ? 1.502 -1.954 12.910 1.00 91.38 183 GLY A O 1
ATOM 1429 N N . GLU A 1 184 ? 3.441 -1.360 11.939 1.00 91.19 184 GLU A N 1
ATOM 1430 C CA . GLU A 1 184 ? 3.059 -1.725 10.589 1.00 91.19 184 GLU A CA 1
ATOM 1431 C C . GLU A 1 184 ? 4.290 -2.269 9.863 1.00 91.19 184 GLU A C 1
ATOM 1433 O O . GLU A 1 184 ? 5.377 -1.696 9.908 1.00 91.19 184 GLU A O 1
ATOM 1438 N N . TYR A 1 185 ? 4.130 -3.423 9.234 1.00 91.44 185 TYR A N 1
ATOM 1439 C CA . TYR A 1 185 ? 5.131 -4.093 8.426 1.00 91.44 185 TYR A CA 1
ATOM 1440 C C . TYR A 1 185 ? 4.633 -4.127 6.995 1.00 91.44 185 TYR A C 1
ATOM 1442 O O . TYR A 1 185 ? 3.516 -4.577 6.762 1.00 91.44 185 TYR A O 1
ATOM 1450 N N . LEU A 1 186 ? 5.458 -3.697 6.045 1.00 90.81 186 LEU A N 1
ATOM 1451 C CA . LEU A 1 186 ? 5.193 -3.914 4.629 1.00 90.81 186 LEU A CA 1
ATOM 1452 C C . LEU A 1 186 ? 6.379 -4.610 3.979 1.00 90.81 186 LEU A C 1
ATOM 1454 O O . LEU A 1 186 ? 7.550 -4.324 4.262 1.00 90.81 186 LEU A O 1
ATOM 1458 N N . ALA A 1 187 ? 6.047 -5.485 3.041 1.00 90.62 187 ALA A N 1
ATOM 1459 C CA . ALA A 1 187 ? 6.978 -6.075 2.109 1.00 90.62 187 ALA A CA 1
ATOM 1460 C C . ALA A 1 187 ? 6.470 -5.897 0.681 1.00 90.62 187 ALA A C 1
ATOM 1462 O O . ALA A 1 187 ? 5.291 -6.090 0.402 1.00 90.62 187 ALA A O 1
ATOM 1463 N N . SER A 1 188 ? 7.387 -5.569 -0.218 1.00 90.25 188 SER A N 1
ATOM 1464 C CA . SER A 1 188 ? 7.188 -5.557 -1.658 1.00 90.25 188 SER A CA 1
ATOM 1465 C C . SER A 1 188 ? 8.028 -6.665 -2.283 1.00 90.25 188 SER A C 1
ATOM 1467 O O . SER A 1 188 ? 9.214 -6.802 -1.974 1.00 90.25 188 SER A O 1
ATOM 1469 N N . CYS A 1 189 ? 7.433 -7.431 -3.186 1.00 90.62 189 CYS A N 1
ATOM 1470 C CA . CYS A 1 189 ? 8.092 -8.460 -3.968 1.00 90.62 189 CYS A CA 1
ATOM 1471 C C . CYS A 1 189 ? 8.000 -8.144 -5.463 1.00 90.62 189 CYS A C 1
ATOM 1473 O O . CYS A 1 189 ? 6.941 -7.806 -5.991 1.00 90.62 189 CYS A O 1
ATOM 1475 N N . LEU A 1 190 ? 9.136 -8.273 -6.140 1.00 89.75 190 LEU A N 1
ATOM 1476 C CA . LEU A 1 190 ? 9.246 -8.238 -7.595 1.00 89.75 190 LEU A CA 1
ATOM 1477 C C . LEU A 1 190 ? 9.730 -9.613 -8.039 1.00 89.75 190 LEU A C 1
ATOM 1479 O O . LEU A 1 190 ? 10.732 -10.113 -7.513 1.00 89.75 190 LEU A O 1
ATOM 1483 N N . ARG A 1 191 ? 9.035 -10.243 -8.989 1.00 84.62 191 ARG A N 1
ATOM 1484 C CA . ARG A 1 191 ? 9.551 -11.467 -9.617 1.00 84.62 191 ARG A CA 1
ATOM 1485 C C . ARG A 1 191 ? 10.430 -11.057 -10.793 1.00 84.62 191 ARG A C 1
ATOM 1487 O O . ARG A 1 191 ? 10.190 -10.025 -11.408 1.00 84.62 191 ARG A O 1
ATOM 1494 N N . SER A 1 192 ? 11.473 -11.833 -11.075 1.00 87.31 192 SER A N 1
ATOM 1495 C CA . SER A 1 192 ? 12.356 -11.588 -12.226 1.00 87.31 192 SER A CA 1
ATOM 1496 C C . SER A 1 192 ? 12.807 -10.124 -12.324 1.00 87.31 192 SER A C 1
ATOM 1498 O O . SER A 1 192 ? 12.515 -9.440 -13.301 1.00 87.31 192 SER A O 1
ATOM 1500 N N . ALA A 1 193 ? 13.436 -9.607 -11.267 1.00 90.19 193 ALA A N 1
ATOM 1501 C CA . ALA A 1 193 ? 13.933 -8.240 -11.284 1.00 90.19 193 ALA A CA 1
ATOM 1502 C C . ALA A 1 193 ? 15.272 -8.163 -12.037 1.00 90.19 193 ALA A C 1
ATOM 1504 O O . ALA A 1 193 ? 16.112 -9.066 -11.949 1.00 90.19 193 ALA A O 1
ATOM 1505 N N . TYR A 1 194 ? 15.478 -7.059 -12.752 1.00 91.06 194 TYR A N 1
ATOM 1506 C CA . TYR A 1 194 ? 16.678 -6.783 -13.534 1.00 91.06 194 TYR A CA 1
ATOM 1507 C C . TYR A 1 194 ? 17.217 -5.378 -13.261 1.00 91.06 194 TYR A C 1
ATOM 1509 O O . TYR A 1 194 ? 16.474 -4.451 -12.933 1.00 91.06 194 TYR A O 1
ATOM 1517 N N . LEU A 1 195 ? 18.525 -5.222 -13.444 1.00 90.88 195 LEU A N 1
ATOM 1518 C CA . LEU A 1 195 ? 19.198 -3.935 -13.561 1.00 90.88 195 LEU A CA 1
ATOM 1519 C C . LEU A 1 195 ? 19.491 -3.634 -15.035 1.00 90.88 195 LEU A C 1
ATOM 1521 O O . LEU A 1 195 ? 19.741 -4.537 -15.837 1.00 90.88 195 LEU A O 1
ATOM 1525 N N . ASN A 1 196 ? 19.535 -2.341 -15.353 1.00 88.38 196 ASN A N 1
ATOM 1526 C CA . ASN A 1 196 ? 19.905 -1.757 -16.647 1.00 88.38 196 ASN A CA 1
ATOM 1527 C C . ASN A 1 196 ? 18.958 -2.014 -17.833 1.00 88.38 196 ASN A C 1
ATOM 1529 O O . ASN A 1 196 ? 18.981 -1.192 -18.733 1.00 88.38 196 ASN A O 1
ATOM 1533 N N . SER A 1 197 ? 18.175 -3.095 -17.893 1.00 89.50 197 SER A N 1
ATOM 1534 C CA . SER A 1 197 ? 17.075 -3.293 -18.864 1.00 89.50 197 SER A CA 1
ATOM 1535 C C . SER A 1 197 ? 16.350 -4.621 -18.594 1.00 89.50 197 SER A C 1
ATOM 1537 O O . SER A 1 197 ? 16.735 -5.360 -17.688 1.00 89.50 197 SER A O 1
ATOM 1539 N N . LEU A 1 198 ? 15.350 -4.957 -19.413 1.00 89.25 198 LEU A N 1
ATOM 1540 C CA . LEU A 1 198 ? 14.769 -6.299 -19.510 1.00 89.25 198 LEU A CA 1
ATOM 1541 C C . LEU A 1 198 ? 15.401 -7.110 -20.658 1.00 89.25 198 LEU A C 1
ATOM 1543 O O . LEU A 1 198 ? 15.782 -6.532 -21.683 1.00 89.25 198 LEU A O 1
ATOM 1547 N N . PRO A 1 199 ? 15.479 -8.451 -20.545 1.00 87.94 199 PRO A N 1
ATOM 1548 C CA . PRO A 1 199 ? 15.891 -9.311 -21.652 1.00 87.94 199 PRO A CA 1
ATOM 1549 C C . PRO A 1 199 ? 15.076 -9.038 -22.925 1.00 87.94 199 PRO A C 1
ATOM 1551 O O . PRO A 1 199 ? 13.854 -8.960 -22.876 1.00 87.94 199 PRO A O 1
ATOM 1554 N N . GLY A 1 200 ? 15.755 -8.896 -24.067 1.00 84.88 200 GLY A N 1
ATOM 1555 C CA . GLY A 1 200 ? 15.120 -8.639 -25.368 1.00 84.88 200 GLY A CA 1
ATOM 1556 C C . GLY A 1 200 ? 14.926 -7.161 -25.736 1.00 84.88 200 GLY A C 1
ATOM 1557 O O . GLY A 1 200 ? 14.646 -6.873 -26.894 1.00 84.88 200 GLY A O 1
ATOM 1558 N N . TYR A 1 201 ? 15.151 -6.220 -24.811 1.00 82.62 201 TYR A N 1
ATOM 1559 C CA . TYR A 1 201 ? 14.882 -4.789 -25.030 1.00 82.62 201 TYR A CA 1
ATOM 1560 C C . TYR A 1 201 ? 16.128 -3.919 -25.284 1.00 82.62 201 TYR A C 1
ATOM 1562 O O . TYR A 1 201 ? 16.028 -2.700 -25.368 1.00 82.62 201 TYR A O 1
ATOM 1570 N N . GLY A 1 202 ? 17.310 -4.523 -25.431 1.00 81.56 202 GLY A N 1
ATOM 1571 C CA . GLY A 1 202 ? 18.571 -3.786 -25.582 1.00 81.56 202 GLY A CA 1
ATOM 1572 C C . GLY A 1 202 ? 19.079 -3.200 -24.259 1.00 81.56 202 GLY A C 1
ATOM 1573 O O . GLY A 1 202 ? 18.384 -3.199 -23.244 1.00 81.56 202 GLY A O 1
ATOM 1574 N N . THR A 1 203 ? 20.332 -2.750 -24.235 1.00 83.88 203 THR A N 1
ATOM 1575 C CA . THR A 1 203 ? 20.966 -2.193 -23.030 1.00 83.88 203 THR A CA 1
ATOM 1576 C C . THR A 1 203 ? 20.678 -0.698 -22.895 1.00 83.88 203 THR A C 1
ATOM 1578 O O . THR A 1 203 ? 20.692 0.029 -23.889 1.00 83.88 203 THR A O 1
ATOM 1581 N N . ILE A 1 204 ? 20.455 -0.221 -21.666 1.00 84.25 204 ILE A N 1
ATOM 1582 C CA . ILE A 1 204 ? 20.420 1.217 -21.363 1.00 84.25 204 ILE A CA 1
ATOM 1583 C C . ILE A 1 204 ? 21.854 1.680 -21.086 1.00 84.25 204 ILE A C 1
ATOM 1585 O O . ILE A 1 204 ? 22.566 1.080 -20.273 1.00 84.25 204 ILE A O 1
ATOM 1589 N N . ASN A 1 205 ? 22.289 2.750 -21.758 1.00 81.00 205 ASN A N 1
ATOM 1590 C CA . ASN A 1 205 ? 23.630 3.338 -21.617 1.00 81.00 205 ASN A CA 1
ATOM 1591 C C . ASN A 1 205 ? 24.785 2.330 -21.805 1.00 81.00 205 ASN A C 1
ATOM 1593 O O . ASN A 1 205 ? 25.806 2.417 -21.122 1.00 81.00 205 ASN A O 1
ATOM 1597 N N . GLY A 1 206 ? 24.607 1.324 -22.671 1.00 80.25 206 GLY A N 1
ATOM 1598 C CA . GLY A 1 206 ? 25.623 0.298 -22.944 1.00 80.25 206 GLY A CA 1
ATOM 1599 C C . GLY A 1 206 ? 25.930 -0.641 -21.769 1.00 80.25 206 GLY A C 1
ATOM 1600 O O . GLY A 1 206 ? 26.864 -1.436 -21.852 1.00 80.25 206 GLY A O 1
ATOM 1601 N N . ARG A 1 207 ? 25.167 -0.577 -20.669 1.00 85.62 207 ARG A N 1
ATOM 1602 C CA . ARG A 1 207 ? 25.389 -1.428 -19.493 1.00 85.62 207 ARG A CA 1
ATOM 1603 C C . ARG A 1 207 ? 24.760 -2.807 -19.685 1.00 85.62 207 ARG A C 1
ATOM 1605 O O . ARG A 1 207 ? 23.620 -2.882 -20.142 1.00 85.62 207 ARG A O 1
ATOM 1612 N N . PRO A 1 208 ? 25.449 -3.899 -19.307 1.00 86.12 208 PRO A N 1
ATOM 1613 C CA . PRO A 1 208 ? 24.915 -5.242 -19.480 1.00 86.12 208 PRO A CA 1
ATOM 1614 C C . PRO A 1 208 ? 23.633 -5.438 -18.666 1.00 86.12 208 PRO A C 1
ATOM 1616 O O . PRO A 1 208 ? 23.493 -4.924 -17.551 1.00 86.12 208 PRO A O 1
ATOM 1619 N N . ILE A 1 209 ? 22.706 -6.213 -19.228 1.00 89.00 209 ILE A N 1
ATOM 1620 C CA . ILE A 1 209 ? 21.490 -6.644 -18.536 1.00 89.00 209 ILE A CA 1
ATOM 1621 C C . ILE A 1 209 ? 21.906 -7.588 -17.414 1.00 89.00 209 ILE A C 1
ATOM 1623 O O . ILE A 1 209 ? 22.575 -8.592 -17.661 1.00 89.00 209 ILE A O 1
ATOM 1627 N N . GLN A 1 210 ? 21.503 -7.277 -16.185 1.00 89.44 210 GLN A N 1
ATOM 1628 C CA . GLN A 1 210 ? 21.856 -8.079 -15.020 1.00 89.44 210 GLN A CA 1
ATOM 1629 C C . GLN A 1 210 ? 20.589 -8.531 -14.305 1.00 89.44 210 GLN A C 1
ATOM 1631 O O . GLN A 1 210 ? 19.850 -7.713 -13.761 1.00 89.44 210 GLN A O 1
ATOM 1636 N N . SER A 1 211 ? 20.354 -9.844 -14.288 1.00 89.12 211 SER A N 1
ATOM 1637 C CA . SER A 1 211 ? 19.313 -10.431 -13.445 1.00 89.12 211 SER A CA 1
ATOM 1638 C C . SER A 1 211 ? 19.708 -10.296 -11.979 1.00 89.12 211 SER A C 1
ATOM 1640 O O . SER A 1 211 ? 20.834 -10.626 -11.599 1.00 89.12 211 SER A O 1
ATOM 1642 N N . VAL A 1 212 ? 18.773 -9.827 -11.159 1.00 85.50 212 VAL A N 1
ATOM 1643 C CA . VAL A 1 212 ? 18.894 -9.815 -9.695 1.00 85.50 212 VAL A CA 1
ATOM 1644 C C . VAL A 1 212 ? 17.947 -10.825 -9.034 1.00 85.50 212 VAL A C 1
ATOM 1646 O O . VAL A 1 212 ? 17.891 -10.906 -7.810 1.00 85.50 212 VAL A O 1
ATOM 1649 N N . GLY A 1 213 ? 17.248 -11.643 -9.833 1.00 81.44 213 GLY A N 1
ATOM 1650 C CA . GLY A 1 213 ? 16.360 -12.700 -9.349 1.00 81.44 213 GLY A CA 1
ATOM 1651 C C . GLY A 1 213 ? 15.087 -12.169 -8.670 1.00 81.44 213 GLY A C 1
ATOM 1652 O O . GLY A 1 213 ? 14.670 -11.037 -8.930 1.00 81.44 213 GLY A O 1
ATOM 1653 N N . PRO A 1 214 ? 14.413 -12.983 -7.834 1.00 73.56 214 PRO A N 1
ATOM 1654 C CA . PRO A 1 214 ? 13.303 -12.504 -7.018 1.00 73.56 214 PRO A CA 1
ATOM 1655 C C . PRO A 1 214 ? 13.820 -11.530 -5.955 1.00 73.56 214 PRO A C 1
ATOM 1657 O O . PRO A 1 214 ? 14.679 -11.881 -5.145 1.00 73.56 214 PRO A O 1
ATOM 1660 N N . LEU A 1 215 ? 13.273 -10.313 -5.938 1.00 74.94 215 LEU A N 1
ATOM 1661 C CA . LEU A 1 215 ? 13.692 -9.267 -5.009 1.00 74.94 215 LEU A CA 1
ATOM 1662 C C . LEU A 1 215 ? 12.605 -9.005 -3.968 1.00 74.94 215 LEU A C 1
ATOM 1664 O O . LEU A 1 215 ? 11.452 -8.736 -4.305 1.00 74.94 215 LEU A O 1
ATOM 1668 N N . PHE A 1 216 ? 13.002 -9.054 -2.696 1.00 72.56 216 PHE A N 1
ATOM 1669 C CA . PHE A 1 216 ? 12.149 -8.751 -1.551 1.00 72.56 216 PHE A CA 1
ATOM 1670 C C . PHE A 1 216 ? 12.644 -7.481 -0.864 1.00 72.56 216 PHE A C 1
ATOM 1672 O O . PHE A 1 216 ? 13.718 -7.464 -0.263 1.00 72.56 216 PHE A O 1
ATOM 1679 N N . TYR A 1 217 ? 11.842 -6.423 -0.918 1.00 71.44 217 TYR A N 1
ATOM 1680 C CA . TYR A 1 217 ? 12.068 -5.205 -0.152 1.00 71.44 217 TYR A CA 1
ATOM 1681 C C . TYR A 1 217 ? 11.136 -5.203 1.061 1.00 71.44 217 TYR A C 1
ATOM 1683 O O . TYR A 1 217 ? 9.924 -5.294 0.896 1.00 71.44 217 TYR A O 1
ATOM 1691 N N . ARG A 1 218 ? 11.674 -5.119 2.284 1.00 62.50 218 ARG A N 1
ATOM 1692 C CA . ARG A 1 218 ? 10.875 -5.162 3.523 1.00 62.50 218 ARG A CA 1
ATOM 1693 C C . ARG A 1 218 ? 11.235 -4.043 4.487 1.00 62.50 218 ARG A C 1
ATOM 1695 O O . ARG A 1 218 ? 12.412 -3.704 4.625 1.00 62.50 218 ARG A O 1
ATOM 1702 N N . ARG A 1 219 ? 10.245 -3.544 5.229 1.00 56.38 219 ARG A N 1
ATOM 1703 C CA . ARG A 1 219 ? 10.463 -2.679 6.396 1.00 56.38 219 ARG A CA 1
ATOM 1704 C C . ARG A 1 219 ? 9.439 -2.935 7.496 1.00 56.38 219 ARG A C 1
ATOM 1706 O O . ARG A 1 219 ? 8.280 -3.227 7.234 1.00 56.38 219 ARG A O 1
ATOM 1713 N N . VAL A 1 220 ? 9.898 -2.776 8.735 1.00 52.97 220 VAL A N 1
ATOM 1714 C CA . VAL A 1 220 ? 9.067 -2.733 9.942 1.00 52.97 220 VAL A CA 1
ATOM 1715 C C . VAL A 1 220 ? 9.052 -1.289 10.433 1.00 52.97 220 VAL A C 1
ATOM 1717 O O . VAL A 1 220 ? 10.114 -0.683 10.588 1.00 52.97 220 VAL A O 1
ATOM 1720 N N . LEU A 1 221 ? 7.869 -0.749 10.701 1.00 49.47 221 LEU A N 1
ATOM 1721 C CA . LEU A 1 221 ? 7.682 0.408 11.562 1.00 49.47 221 LEU A CA 1
ATOM 1722 C C . LEU A 1 221 ? 7.165 -0.076 12.918 1.00 49.47 221 LEU A C 1
ATOM 1724 O O . LEU A 1 221 ? 6.111 -0.704 12.996 1.00 49.47 221 LEU A O 1
ATOM 1728 N N . CYS A 1 222 ? 7.877 0.281 13.982 1.00 39.06 222 CYS A N 1
ATOM 1729 C CA . CYS A 1 222 ? 7.362 0.226 15.344 1.00 39.06 222 CYS A CA 1
ATOM 1730 C C . CYS A 1 222 ? 7.061 1.671 15.769 1.00 39.06 222 CYS A C 1
ATOM 1732 O O . CYS A 1 222 ? 7.981 2.485 15.843 1.00 39.06 222 CYS A O 1
ATOM 1734 N N . ALA A 1 223 ? 5.791 2.017 15.970 1.00 42.34 223 ALA A N 1
ATOM 1735 C CA . ALA A 1 223 ? 5.382 3.301 16.525 1.00 42.34 223 ALA A CA 1
ATOM 1736 C C . ALA A 1 223 ? 5.104 3.111 18.025 1.00 42.34 223 ALA A C 1
ATOM 1738 O O . ALA A 1 223 ? 4.048 2.619 18.427 1.00 42.34 223 ALA A O 1
ATOM 1739 N N . SER A 1 224 ? 6.071 3.492 18.860 1.00 31.39 224 SER A N 1
ATOM 1740 C CA . SER A 1 224 ? 5.932 3.459 20.318 1.00 31.39 224 SER A CA 1
ATOM 1741 C C . SER A 1 224 ? 5.587 4.843 20.874 1.00 31.39 224 SER A C 1
ATOM 1743 O O . SER A 1 224 ? 6.313 5.804 20.639 1.00 31.39 224 SER A O 1
ATOM 1745 N N . PHE A 1 225 ? 4.494 4.869 21.645 1.00 35.16 225 PHE A N 1
ATOM 1746 C CA . PHE A 1 225 ? 3.993 5.898 22.566 1.00 35.16 225 PHE A CA 1
ATOM 1747 C C . PHE A 1 225 ? 3.669 7.280 21.981 1.00 35.16 225 PHE A C 1
ATOM 1749 O O . PHE A 1 225 ? 4.505 8.177 21.945 1.00 35.16 225 PHE A O 1
ATOM 1756 N N . ALA A 1 226 ? 2.389 7.494 21.666 1.00 38.62 226 ALA A N 1
ATOM 1757 C CA . ALA A 1 226 ? 1.806 8.832 21.656 1.00 38.62 226 ALA A CA 1
ATOM 1758 C C . ALA A 1 226 ? 0.853 8.971 22.851 1.00 38.62 226 ALA A C 1
ATOM 1760 O O . ALA A 1 226 ? -0.138 8.243 22.962 1.00 38.62 226 ALA A O 1
ATOM 1761 N N . LEU A 1 227 ? 1.169 9.906 23.750 1.00 31.16 227 LEU A N 1
ATOM 1762 C CA . LEU A 1 227 ? 0.275 10.355 24.812 1.00 31.16 227 LEU A CA 1
ATOM 1763 C C . LEU A 1 227 ? -0.668 11.391 24.191 1.00 31.16 227 LEU A C 1
ATOM 1765 O O . LEU A 1 227 ? -0.352 12.578 24.154 1.00 31.16 227 LEU A O 1
ATOM 1769 N N . SER A 1 228 ? -1.798 10.959 23.627 1.00 38.50 228 SER A N 1
ATOM 1770 C CA . SER A 1 228 ? -2.778 11.920 23.116 1.00 38.50 228 SER A CA 1
ATOM 1771 C C . SER A 1 228 ? -3.693 12.347 24.259 1.00 38.50 228 SER A C 1
ATOM 1773 O O . SER A 1 228 ? -4.586 11.606 24.668 1.00 38.50 228 SER A O 1
ATOM 1775 N N . HIS A 1 229 ? -3.499 13.558 24.781 1.00 33.97 229 HIS A N 1
ATOM 1776 C CA . HIS A 1 229 ? -4.557 14.245 25.520 1.00 33.97 229 HIS A CA 1
ATOM 1777 C C . HIS A 1 229 ? -5.641 14.670 24.524 1.00 33.97 229 HIS A C 1
ATOM 1779 O O . HIS A 1 229 ? -5.667 15.801 24.048 1.00 33.97 229 HIS A O 1
ATOM 1785 N N . THR A 1 230 ? -6.538 13.751 24.169 1.00 37.56 230 THR A N 1
ATOM 1786 C CA . THR A 1 230 ? -7.763 14.127 23.464 1.00 37.56 230 THR A CA 1
ATOM 1787 C C . THR A 1 230 ? -8.705 14.796 24.456 1.00 37.56 230 THR A C 1
ATOM 1789 O O . THR A 1 230 ? -9.259 14.159 25.352 1.00 37.56 230 THR A O 1
ATOM 1792 N N . TRP A 1 231 ? -8.834 16.107 24.276 1.00 33.22 231 TRP A N 1
ATOM 1793 C CA . TRP A 1 231 ? -9.844 16.993 24.835 1.00 33.22 231 TRP A CA 1
ATOM 1794 C C . TRP A 1 231 ? -11.230 16.327 24.822 1.00 33.22 231 TRP A C 1
ATOM 1796 O O . TRP A 1 231 ? -11.757 15.993 23.760 1.00 33.22 231 TRP A O 1
ATOM 1806 N N . ARG A 1 232 ? -11.818 16.114 26.006 1.00 29.42 232 ARG A N 1
ATOM 1807 C CA . ARG A 1 232 ? -13.228 15.726 26.133 1.00 29.42 232 ARG A CA 1
ATOM 1808 C C . ARG A 1 232 ? -14.080 16.919 25.683 1.00 29.42 232 ARG A C 1
ATOM 1810 O O . ARG A 1 232 ? -13.928 17.985 26.284 1.00 29.42 232 ARG A O 1
ATOM 1817 N N . PRO A 1 233 ? -15.010 16.778 24.721 1.00 32.50 233 PRO A N 1
ATOM 1818 C CA . PRO A 1 233 ? -16.055 17.774 24.563 1.00 32.50 233 PRO A CA 1
ATOM 1819 C C . PRO A 1 233 ? -16.850 17.771 25.865 1.00 32.50 233 PRO A C 1
ATOM 1821 O O . PRO A 1 233 ? -17.395 16.743 26.270 1.00 32.50 233 PRO A O 1
ATOM 1824 N N . SER A 1 234 ? -16.858 18.902 26.565 1.00 34.09 234 SER A N 1
ATOM 1825 C CA . SER A 1 234 ? -17.680 19.058 27.754 1.00 34.09 234 SER A CA 1
ATOM 1826 C C . SER A 1 234 ? -19.130 18.757 27.393 1.00 34.09 234 SER A C 1
ATOM 1828 O O . SER A 1 234 ? -19.690 19.378 26.488 1.00 34.09 234 SER A O 1
ATOM 1830 N N . THR A 1 235 ? -19.745 17.841 28.129 1.00 45.22 235 THR A N 1
ATOM 1831 C CA . THR A 1 235 ? -21.192 17.681 28.176 1.00 45.22 235 THR A CA 1
ATOM 1832 C C . THR A 1 235 ? -21.806 19.010 28.610 1.00 45.22 235 THR A C 1
ATOM 1834 O O . THR A 1 235 ? -21.776 19.363 29.789 1.00 45.22 235 THR A O 1
ATOM 1837 N N . ARG A 1 236 ? -22.372 19.761 27.667 1.00 31.19 236 ARG A N 1
ATOM 1838 C CA . ARG A 1 236 ? -23.413 20.743 27.968 1.00 31.19 236 ARG A CA 1
ATOM 1839 C C . ARG A 1 236 ? -24.686 20.289 27.282 1.00 31.19 236 ARG A C 1
ATOM 1841 O O . ARG A 1 236 ? -24.874 20.510 26.094 1.00 31.19 236 ARG A O 1
ATOM 1848 N N . GLY A 1 237 ? -25.556 19.664 28.069 1.00 34.47 237 GLY A N 1
ATOM 1849 C CA . GLY A 1 237 ? -26.979 19.735 27.788 1.00 34.47 237 GLY A CA 1
ATOM 1850 C C . GLY A 1 237 ? -27.458 21.181 27.918 1.00 34.47 237 GLY A C 1
ATOM 1851 O O . GLY A 1 237 ? -26.926 21.934 28.741 1.00 34.47 237 GLY A O 1
ATOM 1852 N N . ARG A 1 238 ? -28.443 21.540 27.094 1.00 30.86 238 ARG A N 1
ATOM 1853 C CA . ARG A 1 238 ? -29.578 22.429 27.389 1.00 30.86 238 ARG A CA 1
ATOM 1854 C C . ARG A 1 238 ? -30.354 22.698 26.096 1.00 30.86 238 ARG A C 1
ATOM 1856 O O . ARG A 1 238 ? -29.743 23.146 25.132 1.00 30.86 238 ARG A O 1
ATOM 1863 N N . GLY A 1 239 ? -31.676 22.535 26.176 1.00 36.41 239 GLY A N 1
ATOM 1864 C CA . GLY A 1 239 ? -32.662 23.103 25.251 1.00 36.41 239 GLY A CA 1
ATOM 1865 C C . GLY A 1 239 ? -33.254 22.093 24.301 1.00 36.41 239 GLY A C 1
ATOM 1866 O O . GLY A 1 239 ? -32.737 22.028 23.171 1.00 36.41 239 GLY A O 1
#

pLDDT: mean 81.08, std 16.65, range [29.42, 96.44]

Sequence (239 aa):
MRDLPVLGVVRAGHLKELFTFSNATDSRSLPFFERPLIFDAIEDADSFSNGISATNQFFDNRLNLLLGFYRTGTRTGAFDVGNGRYAFDQRICYFPLLDQDNQRWMVFGASGSVRTLPYDTFETANGLTFLPNITFFSRPLVRTGSGVSSPRIISTPMLFSDSGQGIFGLSAQGALGPWTFGGEYLASCLRSAYLNSLPGYGTINGRPIQSVGPLFYRRVLCASFALSHTWRPSTRGRG

Foldseek 3Di:
DADDVPQGDKDFFWDFDCFWPQLVDDCVPDLAVFGDQVCQFPPVQFRIFGWMKTWDADDVNQKIKIWIKGQTRCVVVDDDPDPFWIKIKIKMKGWPDDDVPQQWTKIKMKMKMWTTAAWDWAQFPVGIDTFRKDKGFGWPSDPPDDCVVTDTPDIDAIKGAPRTKMKIKIKMWTTRRQWIWIKMKMKMKGAFIWPQGDPPGHGGPPDDIGTPGIDIDIDMDTDGTDRDPDDDPDDDDDD